Protein AF-A0A2V2UW83-F1 (afdb_monomer_lite)

Foldseek 3Di:
DDDDDDDDDDDDDPPPDDDDPDDPDDPPPVVVVVVVVVVPPPLADQQDWLLCLLCPPQDPPQADFPQVCCCVFVVRPLDDPVRRPHGVLNCLVPVCVRGVDPVSVVVQCPGPVSVSSNSVVLSVVVSVVCVVVVRTGLNSVVVDPCLVVGDPSSSVSSVVSVVVNVVVVVVVVVVVVVVVVVVVPPDDDPPDPPPPPDDDDDDDDDDDDDDDDPPDDDDDDDDD

Sequence (224 aa):
MPGNQASAVPQGDVQRRARPESEDVTDQPAATQIRLEEARRTQWTMSSTVEDILLEGSTNRNEMGLNDFLRSNLGGRGVVDTNENVAMEMFVLRPTMFINDSEILGIITASPSYQELEKRKILLEAIYKLQHEGVHFLEQWKEHEGKNTVSPLVSEKLNGVLAQIQREEKREANERAMLRVCVQCEVTSCCGSSWRRGNGNEGEGGKTGTVMDVQRSWQNPRKG

Radius of gyration: 34.73 Å; chains: 1; bounding box: 60×101×87 Å

Secondary structure (DSSP, 8-state):
--------------------------SHHHHHHHHHHHTTS----TTSBHHHHHHTT---GGGSBHHHHHHHHHTTTT--GGGTT-BHHHHHH-GGGT---HHHHHHHHHSHHHHHHHHHHHHHHHHHHHHHTT--BHHHHHH-SGGGGS-HHHHHHHHHHHHHHHHHHHHHHHHHHHHHHHHT--SS------------------------------------

pLDDT: mean 72.24, std 23.41, range [30.7, 97.5]

Structure (mmCIF, N/CA/C/O backbone):
data_AF-A0A2V2UW83-F1
#
_entry.id   AF-A0A2V2UW83-F1
#
loop_
_atom_site.group_PDB
_atom_site.id
_atom_site.type_symbol
_atom_site.label_atom_id
_atom_site.label_alt_id
_atom_site.label_comp_id
_atom_site.label_asym_id
_atom_site.label_entity_id
_atom_site.label_seq_id
_atom_site.pdbx_PDB_ins_code
_atom_site.Cartn_x
_atom_site.Cartn_y
_atom_site.Cartn_z
_atom_site.occupancy
_atom_site.B_iso_or_equiv
_atom_site.auth_seq_id
_atom_site.auth_comp_id
_atom_site.auth_asym_id
_atom_site.auth_atom_id
_atom_site.pdbx_PDB_model_num
ATOM 1 N N . MET A 1 1 ? 34.699 82.628 -26.596 1.00 49.38 1 MET A N 1
ATOM 2 C CA . MET A 1 1 ? 35.312 82.177 -25.324 1.00 49.38 1 MET A CA 1
ATOM 3 C C . MET A 1 1 ? 35.539 83.439 -24.511 1.00 49.38 1 MET A C 1
ATOM 5 O O . MET A 1 1 ? 36.204 84.300 -25.076 1.00 49.38 1 MET A O 1
ATOM 9 N N . PRO A 1 2 ? 34.910 83.665 -23.341 1.00 42.94 2 PRO A N 1
ATOM 10 C CA . PRO A 1 2 ? 34.729 82.787 -22.162 1.00 42.94 2 PRO A CA 1
ATOM 11 C C . PRO A 1 2 ? 33.225 82.680 -21.776 1.00 42.94 2 PRO A C 1
ATOM 13 O O . PRO A 1 2 ? 32.401 83.213 -22.504 1.00 42.94 2 PRO A O 1
ATOM 16 N N . GLY A 1 3 ? 32.707 82.021 -20.738 1.00 30.70 3 GLY A N 1
ATOM 17 C CA . GLY A 1 3 ? 33.221 81.314 -19.568 1.00 30.70 3 GLY A CA 1
ATOM 18 C C . GLY A 1 3 ? 32.202 81.477 -18.421 1.00 30.70 3 GLY A C 1
ATOM 19 O O . GLY A 1 3 ? 31.709 82.577 -18.213 1.00 30.70 3 GLY A O 1
ATOM 20 N N . ASN A 1 4 ? 31.962 80.395 -17.672 1.00 37.56 4 ASN A N 1
ATOM 21 C CA . ASN A 1 4 ? 31.722 80.380 -16.220 1.00 37.56 4 ASN A CA 1
ATOM 22 C C . ASN A 1 4 ? 30.444 81.003 -15.594 1.00 37.56 4 ASN A C 1
ATOM 24 O O . ASN A 1 4 ? 30.305 82.214 -15.516 1.00 37.56 4 ASN A O 1
ATOM 28 N N . GLN A 1 5 ? 29.625 80.142 -14.962 1.00 40.84 5 GLN A N 1
ATOM 29 C CA . GLN A 1 5 ? 29.381 80.035 -13.497 1.00 40.84 5 GLN A CA 1
ATOM 30 C C . GLN A 1 5 ? 27.932 79.677 -13.122 1.00 40.84 5 GLN A C 1
ATOM 32 O O . GLN A 1 5 ? 26.965 80.133 -13.721 1.00 40.84 5 GLN A O 1
ATOM 37 N N . ALA A 1 6 ? 27.829 78.827 -12.098 1.00 36.72 6 ALA A N 1
ATOM 38 C CA . ALA A 1 6 ? 26.612 78.394 -11.427 1.00 36.72 6 ALA A CA 1
ATOM 39 C C . ALA A 1 6 ? 26.082 79.454 -10.444 1.00 36.72 6 ALA A C 1
ATOM 41 O O . ALA A 1 6 ? 26.876 80.228 -9.916 1.00 36.72 6 ALA A O 1
ATOM 42 N N . SER A 1 7 ? 24.776 79.404 -10.139 1.00 38.50 7 SER A N 1
ATOM 43 C CA . SER A 1 7 ? 24.171 79.508 -8.789 1.00 38.50 7 SER A CA 1
ATOM 44 C C . SER A 1 7 ? 22.735 80.054 -8.857 1.00 38.50 7 SER A C 1
ATOM 46 O O . SER A 1 7 ? 22.535 81.144 -9.382 1.00 38.50 7 SER A O 1
ATOM 48 N N . ALA A 1 8 ? 21.758 79.311 -8.314 1.00 37.16 8 ALA A N 1
ATOM 49 C CA . ALA A 1 8 ? 20.710 79.802 -7.396 1.00 37.16 8 ALA A CA 1
ATOM 50 C C . ALA A 1 8 ? 19.621 78.726 -7.148 1.00 37.16 8 ALA A C 1
ATOM 52 O O . ALA A 1 8 ? 19.028 78.182 -8.073 1.00 37.16 8 ALA A O 1
ATOM 53 N N . VAL A 1 9 ? 19.392 78.448 -5.863 1.00 41.88 9 VAL A N 1
ATOM 54 C CA . VAL A 1 9 ? 18.433 77.539 -5.181 1.00 41.88 9 VAL A CA 1
ATOM 55 C C . VAL A 1 9 ? 17.186 78.389 -4.801 1.00 41.88 9 VAL A C 1
ATOM 57 O O . VAL A 1 9 ? 17.397 79.595 -4.642 1.00 41.88 9 VAL A O 1
ATOM 60 N N . PRO A 1 10 ? 15.921 77.889 -4.652 1.00 45.53 10 PRO A N 1
ATOM 61 C CA . PRO A 1 10 ? 15.481 77.322 -3.359 1.00 45.53 10 PRO A CA 1
ATOM 62 C C . PRO A 1 10 ? 14.286 76.334 -3.295 1.00 45.53 10 PRO A C 1
ATOM 64 O O . PRO A 1 10 ? 13.380 76.334 -4.115 1.00 45.53 10 PRO A O 1
ATOM 67 N N . GLN A 1 11 ? 14.328 75.541 -2.211 1.00 43.72 11 GLN A N 1
ATOM 68 C CA . GLN A 1 11 ? 13.242 75.064 -1.330 1.00 43.72 11 GLN A CA 1
ATOM 69 C C . GLN A 1 11 ? 11.935 74.516 -1.930 1.00 43.72 11 GLN A C 1
ATOM 71 O O . GLN A 1 11 ? 11.107 75.251 -2.451 1.00 43.72 11 GLN A O 1
ATOM 76 N N . GLY A 1 12 ? 11.685 73.232 -1.650 1.00 34.62 12 GLY A N 1
ATOM 77 C CA . GLY A 1 12 ? 10.367 72.600 -1.723 1.00 34.62 12 GLY A CA 1
ATOM 78 C C . GLY A 1 12 ? 10.237 71.486 -0.681 1.00 34.62 12 GLY A C 1
ATOM 79 O O . GLY A 1 12 ? 10.661 70.361 -0.912 1.00 34.62 12 GLY A O 1
ATOM 80 N N . ASP A 1 13 ? 9.735 71.871 0.489 1.00 39.25 13 ASP A N 1
ATOM 81 C CA . ASP A 1 13 ? 8.925 71.120 1.457 1.00 39.25 13 ASP A CA 1
ATOM 82 C C . ASP A 1 13 ? 9.229 69.642 1.772 1.00 39.25 13 ASP A C 1
ATOM 84 O O . ASP A 1 13 ? 8.774 68.695 1.131 1.00 39.25 13 ASP A O 1
ATOM 88 N N . VAL A 1 14 ? 9.869 69.454 2.933 1.00 42.62 14 VAL A N 1
ATOM 89 C CA . VAL A 1 14 ? 9.832 68.214 3.720 1.00 42.62 14 VAL A CA 1
ATOM 90 C C . VAL A 1 14 ? 8.423 68.049 4.290 1.00 42.62 14 VAL A C 1
ATOM 92 O O . VAL A 1 14 ? 8.122 68.444 5.419 1.00 42.62 14 VAL A O 1
ATOM 95 N N . GLN A 1 15 ? 7.535 67.458 3.497 1.00 43.88 15 GLN A N 1
ATOM 96 C CA . GLN A 1 15 ? 6.199 67.111 3.953 1.00 43.88 15 GLN A CA 1
ATOM 97 C C . GLN A 1 15 ? 6.271 65.817 4.766 1.00 43.88 15 GLN A C 1
ATOM 99 O O . GLN A 1 15 ? 6.293 64.703 4.241 1.00 43.88 15 GLN A O 1
ATOM 104 N N . ARG A 1 16 ? 6.339 66.004 6.087 1.00 43.56 16 ARG A N 1
ATOM 105 C CA . ARG A 1 16 ? 6.130 64.995 7.129 1.00 43.56 16 ARG A CA 1
ATOM 106 C C . ARG A 1 16 ? 4.820 64.250 6.825 1.00 43.56 16 ARG A C 1
ATOM 108 O O . ARG A 1 16 ? 3.735 64.732 7.140 1.00 43.56 16 ARG A O 1
ATOM 115 N N . ARG A 1 17 ? 4.904 63.087 6.174 1.00 42.19 17 ARG A N 1
ATOM 116 C CA . ARG A 1 17 ? 3.746 62.217 5.961 1.00 42.19 17 ARG A CA 1
ATOM 117 C C . ARG A 1 17 ? 3.521 61.448 7.263 1.00 42.19 17 ARG A C 1
ATOM 119 O O . ARG A 1 17 ? 4.271 60.533 7.589 1.00 42.19 17 ARG A O 1
ATOM 126 N N . ALA A 1 18 ? 2.533 61.897 8.034 1.00 38.41 18 ALA A N 1
ATOM 127 C CA . ALA A 1 18 ? 2.005 61.167 9.176 1.00 38.41 18 ALA A CA 1
ATOM 128 C C . ALA A 1 18 ? 1.603 59.757 8.716 1.00 38.41 18 ALA A C 1
ATOM 130 O O . ALA A 1 18 ? 0.846 59.601 7.758 1.00 38.41 18 ALA A O 1
ATOM 131 N N . ARG A 1 19 ? 2.180 58.749 9.368 1.00 39.28 19 ARG A N 1
ATOM 132 C CA . ARG A 1 19 ? 1.863 57.331 9.201 1.00 39.28 19 ARG A CA 1
ATOM 133 C C . ARG A 1 19 ? 0.463 57.092 9.778 1.00 39.28 19 ARG A C 1
ATOM 135 O O . ARG A 1 19 ? 0.292 57.349 10.968 1.00 39.28 19 ARG A O 1
ATOM 142 N N . PRO A 1 20 ? -0.522 56.622 8.998 1.00 40.22 20 PRO A N 1
ATOM 143 C CA . PRO A 1 20 ? -1.754 56.108 9.572 1.00 40.22 20 PRO A CA 1
ATOM 144 C C . PRO A 1 20 ? -1.429 54.776 10.254 1.00 40.22 20 PRO A C 1
ATOM 146 O O . PRO A 1 20 ? -1.011 53.819 9.603 1.00 40.22 20 PRO A O 1
ATOM 149 N N . GLU A 1 21 ? -1.548 54.746 11.577 1.00 45.28 21 GLU A N 1
ATOM 150 C CA . GLU A 1 21 ? -1.771 53.517 12.331 1.00 45.28 21 GLU A CA 1
ATOM 151 C C . GLU A 1 21 ? -3.228 53.117 12.103 1.00 45.28 21 GLU A C 1
ATOM 153 O O . GLU A 1 21 ? -4.144 53.729 12.650 1.00 45.28 21 GLU A O 1
ATOM 158 N N . SER A 1 22 ? -3.453 52.123 11.253 1.00 41.25 22 SER A N 1
ATOM 159 C CA . SER A 1 22 ? -4.740 51.447 11.166 1.00 41.25 22 SER A CA 1
ATOM 160 C C . SER A 1 22 ? -4.545 50.025 10.662 1.00 41.25 22 SER A C 1
ATOM 162 O O . SER A 1 22 ? -3.746 49.795 9.758 1.00 41.25 22 SER A O 1
ATOM 164 N N . GLU A 1 23 ? -5.345 49.131 11.244 1.00 41.47 23 GLU A N 1
ATOM 165 C CA . GLU A 1 23 ? -5.633 47.762 10.800 1.00 41.47 23 GLU A CA 1
ATOM 166 C C . GLU A 1 23 ? -4.710 46.666 11.356 1.00 41.47 23 GLU A C 1
ATOM 168 O O . GLU A 1 23 ? -3.975 45.978 10.655 1.00 41.47 23 GLU A O 1
ATOM 173 N N . ASP A 1 24 ? -4.858 46.457 12.669 1.00 45.62 24 ASP A N 1
ATOM 174 C CA . ASP A 1 24 ? -4.950 45.117 13.260 1.00 45.62 24 ASP A CA 1
ATOM 175 C C . ASP A 1 24 ? -6.094 44.349 12.566 1.00 45.62 24 ASP A C 1
ATOM 177 O O . ASP A 1 24 ? -7.265 44.479 12.920 1.00 45.62 24 ASP A O 1
ATOM 181 N N . VAL A 1 25 ? -5.764 43.625 11.495 1.00 41.44 25 VAL A N 1
ATOM 182 C CA . VAL A 1 25 ? -6.675 42.720 10.784 1.00 41.44 25 VAL A CA 1
ATOM 183 C C . VAL A 1 25 ? -6.069 41.324 10.836 1.00 41.44 25 VAL A C 1
ATOM 185 O O . VAL A 1 25 ? -5.354 40.880 9.949 1.00 41.44 25 VAL A O 1
ATOM 188 N N . THR A 1 26 ? -6.361 40.651 11.945 1.00 50.50 26 THR A N 1
ATOM 189 C CA . THR A 1 26 ? -6.795 39.249 11.984 1.00 50.50 26 THR A CA 1
ATOM 190 C C . THR A 1 26 ? -6.058 38.287 11.033 1.00 50.50 26 THR A C 1
ATOM 192 O O . THR A 1 26 ? -6.636 37.783 10.074 1.00 50.50 26 THR A O 1
ATOM 195 N N . ASP A 1 27 ? -4.846 37.864 11.403 1.00 47.12 27 ASP A N 1
ATOM 196 C CA . ASP A 1 27 ? -4.184 36.665 10.841 1.00 47.12 27 ASP A CA 1
ATOM 197 C C . ASP A 1 27 ? -4.820 35.332 11.323 1.00 47.12 27 ASP A C 1
ATOM 199 O O . ASP A 1 27 ? -4.274 34.235 11.171 1.00 47.12 27 ASP A O 1
ATOM 203 N N . GLN A 1 28 ? -6.022 35.385 11.902 1.00 51.00 28 GLN A N 1
ATOM 204 C CA . GLN A 1 28 ? -6.729 34.229 12.454 1.00 51.00 28 GLN A CA 1
ATOM 205 C C . GLN A 1 28 ? -7.502 33.318 11.473 1.00 51.00 28 GLN A C 1
ATOM 207 O O . GLN A 1 28 ? -7.855 32.217 11.914 1.00 51.00 28 GLN A O 1
ATOM 212 N N . PRO A 1 29 ? -7.771 33.628 10.182 1.00 53.25 29 PRO A N 1
ATOM 213 C CA . PRO A 1 29 ? -8.527 32.696 9.348 1.00 53.25 29 PRO A CA 1
ATOM 214 C C . PRO A 1 29 ? -7.662 31.542 8.824 1.00 53.25 29 PRO A C 1
ATOM 216 O O . PRO A 1 29 ? -8.178 30.438 8.676 1.00 53.25 29 PRO A O 1
ATOM 219 N N . ALA A 1 30 ? -6.354 31.738 8.612 1.00 49.25 30 ALA A N 1
ATOM 220 C CA . ALA A 1 30 ? -5.473 30.686 8.093 1.00 49.25 30 ALA A CA 1
ATOM 221 C C . ALA A 1 30 ? -5.190 29.602 9.145 1.00 49.25 30 ALA A C 1
ATOM 223 O O . ALA A 1 30 ? -5.333 28.414 8.869 1.00 49.25 30 ALA A O 1
ATOM 224 N N . ALA A 1 31 ? -4.875 29.997 10.383 1.00 46.41 31 ALA A N 1
ATOM 225 C CA . ALA A 1 31 ? -4.645 29.052 11.478 1.00 46.41 31 ALA A CA 1
ATOM 226 C C . ALA A 1 31 ? -5.924 28.295 11.877 1.00 46.41 31 ALA A C 1
ATOM 228 O O . ALA A 1 31 ? -5.853 27.132 12.268 1.00 46.41 31 ALA A O 1
ATOM 229 N N . THR A 1 32 ? -7.091 28.935 11.765 1.00 49.84 32 THR A N 1
ATOM 230 C CA . THR A 1 32 ? -8.388 28.294 12.029 1.00 49.84 32 THR A CA 1
ATOM 231 C C . THR A 1 32 ? -8.771 27.330 10.911 1.00 49.84 32 THR A C 1
ATOM 233 O O . THR A 1 32 ? -9.245 26.243 11.210 1.00 49.84 32 THR A O 1
ATOM 236 N N . GLN A 1 33 ? -8.508 27.666 9.645 1.00 50.06 33 GLN A N 1
ATOM 237 C CA . GLN A 1 33 ? -8.720 26.746 8.524 1.00 50.06 33 GLN A CA 1
ATOM 238 C C . GLN A 1 33 ? -7.763 25.559 8.563 1.00 50.06 33 GLN A C 1
ATOM 240 O O . GLN A 1 33 ? -8.217 24.448 8.350 1.00 50.06 33 GLN A O 1
ATOM 245 N N . ILE A 1 34 ? -6.490 25.754 8.921 1.00 53.50 34 ILE A N 1
ATOM 246 C CA . ILE A 1 34 ? -5.540 24.649 9.121 1.00 53.50 34 ILE A CA 1
ATOM 247 C C . ILE A 1 34 ? -6.008 23.741 10.261 1.00 53.50 34 ILE A C 1
ATOM 249 O O . ILE A 1 34 ? -5.984 22.532 10.100 1.00 53.50 34 ILE A O 1
ATOM 253 N N . ARG A 1 35 ? -6.513 24.289 11.375 1.00 50.03 35 ARG A N 1
ATOM 254 C CA . ARG A 1 35 ? -7.081 23.484 12.476 1.00 50.03 35 ARG A CA 1
ATOM 255 C C . ARG A 1 35 ? -8.417 22.825 12.123 1.00 50.03 35 ARG A C 1
ATOM 257 O O . ARG A 1 35 ? -8.711 21.759 12.649 1.00 50.03 35 ARG A O 1
ATOM 264 N N . LEU A 1 36 ? -9.227 23.442 11.264 1.00 39.94 36 LEU A N 1
ATOM 265 C CA . LEU A 1 36 ? -10.509 22.906 10.798 1.00 39.94 36 LEU A CA 1
ATOM 266 C C . LEU A 1 36 ? -10.313 21.828 9.717 1.00 39.94 36 LEU A C 1
ATOM 268 O O . LEU A 1 36 ? -11.043 20.844 9.707 1.00 39.94 36 LEU A O 1
ATOM 272 N N . GLU A 1 37 ? -9.306 21.976 8.857 1.00 42.44 37 GLU A N 1
ATOM 273 C CA . GLU A 1 37 ? -8.831 20.952 7.915 1.00 42.44 37 GLU A CA 1
ATOM 274 C C . GLU A 1 37 ? -8.098 19.818 8.644 1.00 42.44 37 GLU A C 1
ATOM 276 O O . GLU A 1 37 ? -8.298 18.647 8.344 1.00 42.44 37 GLU A O 1
ATOM 281 N N . GLU A 1 38 ? -7.327 20.122 9.689 1.00 45.34 38 GLU A N 1
ATOM 282 C CA . GLU A 1 38 ? -6.710 19.107 10.548 1.00 45.34 38 GLU A CA 1
ATOM 283 C C . GLU A 1 38 ? -7.761 18.353 11.386 1.00 45.34 38 GLU A C 1
ATOM 285 O O . GLU A 1 38 ? -7.601 17.159 11.635 1.00 45.34 38 GLU A O 1
ATOM 290 N N . ALA A 1 39 ? -8.883 19.002 11.728 1.00 43.91 39 ALA A N 1
ATOM 291 C CA . ALA A 1 39 ? -10.076 18.370 12.301 1.00 43.91 39 ALA A CA 1
ATOM 292 C C . ALA A 1 39 ? -10.934 17.613 11.265 1.00 43.91 39 ALA A C 1
ATOM 294 O O . ALA A 1 39 ? -11.795 16.825 11.651 1.00 43.91 39 ALA A O 1
ATOM 295 N N . ARG A 1 40 ? -10.690 17.819 9.963 1.00 43.91 40 ARG A N 1
ATOM 296 C CA . ARG A 1 40 ? -11.251 17.032 8.854 1.00 43.91 40 ARG A CA 1
ATOM 297 C C . ARG A 1 40 ? -10.386 15.838 8.458 1.00 43.91 40 ARG A C 1
ATOM 299 O O . ARG A 1 40 ? -10.766 15.132 7.526 1.00 43.91 40 ARG A O 1
ATOM 306 N N . ARG A 1 41 ? -9.278 15.557 9.165 1.00 55.19 41 ARG A N 1
ATOM 307 C CA . ARG A 1 41 ? -8.672 14.216 9.137 1.00 55.19 41 ARG A CA 1
ATOM 308 C C . ARG A 1 41 ? -9.795 13.226 9.413 1.00 55.19 41 ARG A C 1
ATOM 310 O O . ARG A 1 41 ? -10.381 13.276 10.491 1.00 55.19 41 ARG A O 1
ATOM 317 N N . THR A 1 42 ? -10.122 12.419 8.411 1.00 62.19 42 THR A N 1
ATOM 318 C CA . THR A 1 42 ? -11.241 11.480 8.371 1.00 62.19 42 THR A CA 1
ATOM 319 C C . THR A 1 42 ? -11.463 10.884 9.757 1.00 62.19 42 THR A C 1
ATOM 321 O O . THR A 1 42 ? -10.577 10.222 10.298 1.00 62.19 42 THR A O 1
ATOM 324 N N . GLN A 1 43 ? -12.591 11.209 10.395 1.00 79.88 43 GLN A N 1
ATOM 325 C CA . GLN A 1 43 ? -12.880 10.748 11.749 1.00 79.88 43 GLN A CA 1
ATOM 326 C C . GLN A 1 43 ? -13.232 9.262 11.655 1.00 79.88 43 GLN A C 1
ATOM 328 O O . GLN A 1 43 ? -14.393 8.884 11.518 1.00 79.88 43 GLN A O 1
ATOM 333 N N . TRP A 1 44 ? -12.200 8.422 11.608 1.00 92.06 44 TRP A N 1
ATOM 334 C CA . TRP A 1 44 ? -12.351 6.984 11.488 1.00 92.06 44 TRP A CA 1
ATOM 335 C C . TRP A 1 44 ? -13.127 6.441 12.685 1.00 92.06 44 TRP A C 1
ATOM 337 O O . TRP A 1 44 ? -12.946 6.877 13.822 1.00 92.06 44 TRP A O 1
ATOM 347 N N . THR A 1 45 ? -13.995 5.476 12.420 1.00 93.56 45 THR A N 1
ATOM 348 C CA . THR A 1 45 ? -14.824 4.809 13.425 1.00 93.56 45 THR A CA 1
ATOM 349 C C . THR A 1 45 ? -14.655 3.298 13.300 1.00 93.56 45 THR A C 1
ATOM 351 O O . THR A 1 45 ? -14.041 2.803 12.356 1.00 93.56 45 THR A O 1
ATOM 354 N N . MET A 1 46 ? -15.203 2.535 14.245 1.00 94.62 46 MET A N 1
ATOM 355 C CA . MET A 1 46 ? -15.150 1.067 14.188 1.00 94.62 46 MET A CA 1
ATOM 356 C C . MET A 1 46 ? -15.895 0.490 12.969 1.00 94.62 46 MET A C 1
ATOM 358 O O . MET A 1 46 ? -15.529 -0.579 12.484 1.00 94.62 46 MET A O 1
ATOM 362 N N . SER A 1 47 ? -16.871 1.222 12.419 1.00 94.50 47 SER A N 1
ATOM 363 C CA . SER A 1 47 ? -17.598 0.863 11.195 1.00 94.50 47 SER A CA 1
ATOM 364 C C . SER A 1 47 ? -16.939 1.369 9.909 1.00 94.50 47 SER A C 1
ATOM 366 O O . SER A 1 47 ? -17.494 1.187 8.827 1.00 94.50 47 SER A O 1
ATOM 368 N N . SER A 1 48 ? -15.774 2.013 9.989 1.00 95.81 48 SER A N 1
ATOM 369 C CA . SER A 1 48 ? -15.015 2.393 8.798 1.00 95.81 48 SER A CA 1
ATOM 370 C C . SER A 1 48 ? -14.476 1.154 8.089 1.00 95.81 48 SER A C 1
ATOM 372 O O . SER A 1 48 ? -14.057 0.186 8.736 1.00 95.81 48 SER A O 1
ATOM 374 N N . THR A 1 49 ? -14.506 1.168 6.756 1.00 96.75 49 THR A N 1
ATOM 375 C CA . THR A 1 49 ? -14.050 0.023 5.968 1.00 96.75 49 THR A CA 1
ATOM 376 C C . THR A 1 49 ? -12.526 -0.055 5.971 1.00 96.75 49 THR A C 1
ATOM 378 O O . THR A 1 49 ? -11.818 0.953 6.026 1.00 96.75 49 THR A O 1
ATOM 381 N N . VAL A 1 50 ? -12.007 -1.278 5.909 1.00 96.25 50 VAL A N 1
ATOM 382 C CA . VAL A 1 50 ? -10.569 -1.527 5.763 1.00 96.25 50 VAL A CA 1
ATOM 383 C C . VAL A 1 50 ? -10.050 -0.947 4.448 1.00 96.25 50 VAL A C 1
ATOM 385 O O . VAL A 1 50 ? -8.944 -0.414 4.414 1.00 96.25 50 VAL A O 1
ATOM 388 N N . GLU A 1 51 ? -10.850 -1.015 3.386 1.00 95.44 51 GLU A N 1
ATOM 389 C CA . GLU A 1 51 ? -10.519 -0.458 2.076 1.00 95.44 51 GLU A CA 1
ATOM 390 C C . GLU A 1 51 ? -10.312 1.058 2.139 1.00 95.44 51 GLU A C 1
ATOM 392 O O . GLU A 1 51 ? -9.243 1.531 1.753 1.00 95.44 51 GLU A O 1
ATOM 397 N N . ASP A 1 52 ? -11.260 1.804 2.714 1.00 94.12 52 ASP A N 1
ATOM 398 C CA . ASP A 1 52 ? -11.165 3.265 2.823 1.00 94.12 52 ASP A CA 1
ATOM 399 C C . ASP A 1 52 ? -9.940 3.686 3.642 1.00 94.12 52 ASP A C 1
ATOM 401 O O . ASP A 1 52 ? -9.205 4.596 3.256 1.00 94.12 52 ASP A O 1
ATOM 405 N N . ILE A 1 53 ? -9.674 2.992 4.754 1.00 94.75 53 ILE A N 1
ATOM 406 C CA . ILE A 1 53 ? -8.519 3.281 5.611 1.00 94.75 53 ILE A CA 1
ATOM 407 C C . ILE A 1 53 ? -7.211 2.987 4.871 1.00 94.75 53 ILE A C 1
ATOM 409 O O . ILE A 1 53 ? -6.274 3.790 4.892 1.00 94.75 53 ILE A O 1
ATOM 413 N N . LEU A 1 54 ? -7.103 1.830 4.214 1.00 94.94 54 LEU A N 1
ATOM 414 C CA . LEU A 1 54 ? -5.874 1.441 3.527 1.00 94.94 54 LEU A CA 1
ATOM 415 C C . LEU A 1 54 ? -5.610 2.320 2.306 1.00 94.94 54 LEU A C 1
ATOM 417 O O . LEU A 1 54 ? -4.464 2.734 2.110 1.00 94.94 54 LEU A O 1
ATOM 421 N N . LEU A 1 55 ? -6.646 2.687 1.557 1.00 92.19 55 LEU A N 1
ATOM 422 C CA . LEU A 1 55 ? -6.548 3.556 0.386 1.00 92.19 55 LEU A CA 1
ATOM 423 C C . LEU A 1 55 ? -6.571 5.054 0.727 1.00 92.19 55 LEU A C 1
ATOM 425 O O . LEU A 1 55 ? -6.389 5.873 -0.176 1.00 92.19 55 LEU A O 1
ATOM 429 N N . GLU A 1 56 ? -6.694 5.436 2.002 1.00 90.75 56 GLU A N 1
ATOM 430 C CA . GLU A 1 56 ? -6.615 6.837 2.424 1.00 90.75 56 GLU A CA 1
ATOM 431 C C . GLU A 1 56 ? -5.319 7.490 1.925 1.00 90.75 56 GLU A C 1
ATOM 433 O O . GLU A 1 56 ? -4.214 6.993 2.187 1.00 90.75 56 GLU A O 1
ATOM 438 N N . GLY A 1 57 ? -5.468 8.610 1.209 1.00 83.44 57 GLY A N 1
ATOM 439 C CA . GLY A 1 57 ? -4.363 9.384 0.638 1.00 83.44 57 GLY A CA 1
ATOM 440 C C . GLY A 1 57 ? -3.679 8.733 -0.569 1.00 83.44 57 GLY A C 1
ATOM 441 O O . GLY A 1 57 ? -2.689 9.270 -1.063 1.00 83.44 57 GLY A O 1
ATOM 442 N N . SER A 1 58 ? -4.174 7.590 -1.053 1.00 80.69 58 SER A N 1
ATOM 443 C CA . SER A 1 58 ? -3.652 6.958 -2.263 1.00 80.69 58 SER A CA 1
ATOM 444 C C . SER A 1 58 ? -4.174 7.668 -3.517 1.00 80.69 58 SER A C 1
ATOM 446 O O . SER A 1 58 ? -5.347 8.023 -3.609 1.00 80.69 58 SER A O 1
ATOM 448 N N . THR A 1 59 ? -3.296 7.905 -4.491 1.00 71.62 59 THR A N 1
ATOM 449 C CA . THR A 1 59 ? -3.662 8.531 -5.768 1.00 71.62 59 THR A CA 1
ATOM 450 C C . THR A 1 59 ? -4.064 7.471 -6.797 1.00 71.62 59 THR A C 1
ATOM 452 O O . THR A 1 59 ? -3.474 6.391 -6.849 1.00 71.62 59 THR A O 1
ATOM 455 N N . ASN A 1 60 ? -5.022 7.793 -7.674 1.00 65.94 60 ASN A N 1
ATOM 456 C CA . ASN A 1 60 ? -5.450 6.934 -8.794 1.00 65.94 60 ASN A CA 1
ATOM 457 C C . ASN A 1 60 ? -4.456 6.961 -9.977 1.00 65.94 60 ASN A C 1
ATOM 459 O O . ASN A 1 60 ? -4.840 6.939 -11.142 1.00 65.94 60 ASN A O 1
ATOM 463 N N . ARG A 1 61 ? -3.148 7.059 -9.703 1.00 65.69 61 ARG A N 1
ATOM 464 C CA . ARG A 1 61 ? -2.094 7.100 -10.739 1.00 65.69 61 ARG A CA 1
ATOM 465 C C . ARG A 1 61 ? -1.899 5.766 -11.471 1.00 65.69 61 ARG A C 1
ATOM 467 O O . ARG A 1 61 ? -1.124 5.696 -12.416 1.00 65.69 61 ARG A O 1
ATOM 474 N N . ASN A 1 62 ? -2.570 4.714 -11.024 1.00 67.31 62 ASN A N 1
ATOM 475 C CA . ASN A 1 62 ? -2.488 3.354 -11.545 1.00 67.31 62 ASN A CA 1
ATOM 476 C C . ASN A 1 62 ? -3.177 3.165 -12.907 1.00 67.31 62 ASN A C 1
ATOM 478 O O . ASN A 1 62 ? -2.777 2.278 -13.653 1.00 67.31 62 ASN A O 1
ATOM 482 N N . GLU A 1 63 ? -4.138 4.018 -13.270 1.00 74.81 63 GLU A N 1
ATOM 483 C CA . GLU A 1 63 ? -4.874 3.905 -14.542 1.00 74.81 63 GLU A CA 1
ATOM 484 C C . GLU A 1 63 ? -4.061 4.339 -15.777 1.00 74.81 63 GLU A C 1
ATOM 486 O O . GLU A 1 63 ? -4.528 4.215 -16.908 1.00 74.81 63 GLU A O 1
ATOM 491 N N . MET A 1 64 ? -2.838 4.849 -15.594 1.00 87.75 64 MET A N 1
ATOM 492 C CA . MET A 1 64 ? -2.009 5.307 -16.709 1.00 87.75 64 MET A CA 1
ATOM 493 C C . MET A 1 64 ? -1.248 4.166 -17.403 1.00 87.75 64 MET A C 1
ATOM 495 O O . MET A 1 64 ? -0.924 3.140 -16.800 1.00 87.75 64 MET A O 1
ATOM 499 N N . GLY A 1 65 ? -0.908 4.362 -18.678 1.00 91.25 65 GLY A N 1
ATOM 500 C CA . GLY A 1 65 ? -0.030 3.454 -19.416 1.00 91.25 65 GLY A CA 1
ATOM 501 C C . GLY A 1 65 ? 1.434 3.562 -18.974 1.00 91.25 65 GLY A C 1
ATOM 502 O O . GLY A 1 65 ? 1.888 4.617 -18.526 1.00 91.25 65 GLY A O 1
ATOM 503 N N . LEU A 1 66 ? 2.202 2.483 -19.149 1.00 92.69 66 LEU A N 1
ATOM 504 C CA . LEU A 1 66 ? 3.635 2.429 -18.851 1.00 92.69 66 LEU A CA 1
ATOM 505 C C . LEU A 1 66 ? 4.403 3.510 -19.619 1.00 92.69 66 LEU A C 1
ATOM 507 O O . LEU A 1 66 ? 5.151 4.276 -19.020 1.00 92.69 66 LEU A O 1
ATOM 511 N N . ASN A 1 67 ? 4.202 3.622 -20.934 1.00 92.69 67 ASN A N 1
ATOM 512 C CA . ASN A 1 67 ? 4.910 4.626 -21.733 1.00 92.69 67 ASN A CA 1
ATOM 513 C C . ASN A 1 67 ? 4.574 6.059 -21.297 1.00 92.69 67 ASN A C 1
ATOM 515 O O . ASN A 1 67 ? 5.461 6.914 -21.267 1.00 92.69 67 ASN A O 1
ATOM 519 N N . ASP A 1 68 ? 3.331 6.318 -20.896 1.00 92.25 68 ASP A N 1
ATOM 520 C CA . ASP A 1 68 ? 2.935 7.625 -20.373 1.00 92.25 68 ASP A CA 1
ATOM 521 C C . ASP A 1 68 ? 3.583 7.894 -19.015 1.00 92.25 68 ASP A C 1
ATOM 523 O O . ASP A 1 68 ? 4.116 8.981 -18.790 1.00 92.25 68 ASP A O 1
ATOM 527 N N . PHE A 1 69 ? 3.656 6.883 -18.145 1.00 91.25 69 PHE A N 1
ATOM 528 C CA . PHE A 1 69 ? 4.366 6.977 -16.872 1.00 91.25 69 PHE A CA 1
ATOM 529 C C . PHE A 1 69 ? 5.841 7.339 -17.080 1.00 91.25 69 PHE A C 1
ATOM 531 O O . PHE A 1 69 ? 6.354 8.247 -16.417 1.00 91.25 69 PHE A O 1
ATOM 538 N N . LEU A 1 70 ? 6.515 6.668 -18.019 1.00 91.69 70 LEU A N 1
ATOM 539 C CA . LEU A 1 70 ? 7.927 6.897 -18.334 1.00 91.69 70 LEU A CA 1
ATOM 540 C C . LEU A 1 70 ? 8.162 8.294 -18.923 1.00 91.69 70 LEU A C 1
ATOM 542 O O . LEU A 1 70 ? 9.137 8.959 -18.567 1.00 91.69 70 LEU A O 1
ATOM 546 N N . ARG A 1 71 ? 7.261 8.783 -19.783 1.00 92.25 71 ARG A N 1
ATOM 547 C CA . ARG A 1 71 ? 7.315 10.157 -20.311 1.00 92.25 71 ARG A CA 1
ATOM 548 C C . ARG A 1 71 ? 7.151 11.189 -19.199 1.00 92.25 71 ARG A C 1
ATOM 550 O O . ARG A 1 71 ? 7.960 12.110 -19.116 1.00 92.25 71 ARG A O 1
ATOM 557 N N . SER A 1 72 ? 6.161 11.011 -18.326 1.00 90.00 72 SER A N 1
ATOM 558 C CA . SER A 1 72 ? 5.845 11.971 -17.265 1.00 90.00 72 SER A CA 1
ATOM 559 C C . SER A 1 72 ? 6.859 11.993 -16.119 1.00 90.00 72 SER A C 1
ATOM 561 O O . SER A 1 72 ? 7.088 13.057 -15.553 1.00 90.00 72 SER A O 1
ATOM 563 N N . ASN A 1 73 ? 7.466 10.854 -15.763 1.00 88.25 73 ASN A N 1
ATOM 564 C CA . ASN A 1 73 ? 8.328 10.752 -14.576 1.00 88.25 73 ASN A CA 1
ATOM 565 C C . ASN A 1 73 ? 9.823 10.624 -14.898 1.00 88.25 73 ASN A C 1
ATOM 567 O O . ASN A 1 73 ? 10.648 10.985 -14.063 1.00 88.25 73 ASN A O 1
ATOM 571 N N . LEU A 1 74 ? 10.185 10.111 -16.079 1.00 87.25 74 LEU A N 1
ATOM 572 C CA . LEU A 1 74 ? 11.571 9.771 -16.440 1.00 87.25 74 LEU A CA 1
ATOM 573 C C . LEU A 1 74 ? 12.024 10.393 -17.770 1.00 87.25 74 LEU A C 1
ATOM 575 O O . LEU A 1 74 ? 13.026 9.965 -18.348 1.00 87.25 74 LEU A O 1
ATOM 579 N N . GLY A 1 75 ? 11.290 11.385 -18.284 1.00 87.06 75 GLY A N 1
ATOM 580 C CA . GLY A 1 75 ? 11.634 12.083 -19.527 1.00 87.06 75 GLY A CA 1
ATOM 581 C C . GLY A 1 75 ? 11.620 11.180 -20.763 1.00 87.06 75 GLY A C 1
ATOM 582 O O . GLY A 1 75 ? 12.341 11.437 -21.722 1.00 87.06 75 GLY A O 1
ATOM 583 N N . GLY A 1 76 ? 10.844 10.094 -20.730 1.00 85.31 76 GLY A N 1
ATOM 584 C CA . GLY A 1 76 ? 10.724 9.138 -21.831 1.00 85.31 76 GLY A CA 1
ATOM 585 C C . GLY A 1 76 ? 11.827 8.078 -21.879 1.00 85.31 76 GLY A C 1
ATOM 586 O O . GLY A 1 76 ? 11.864 7.277 -22.813 1.00 85.31 76 GLY A O 1
ATOM 587 N N . ARG A 1 77 ? 12.718 8.021 -20.883 1.00 85.38 77 ARG A N 1
ATOM 588 C CA . ARG A 1 77 ? 13.712 6.944 -20.785 1.00 85.38 77 ARG A CA 1
ATOM 589 C C . ARG A 1 77 ? 13.013 5.590 -20.621 1.00 85.38 77 ARG A C 1
ATOM 591 O O . ARG A 1 77 ? 12.182 5.431 -19.734 1.00 85.38 77 ARG A O 1
ATOM 598 N N . GLY A 1 78 ? 13.380 4.619 -21.458 1.00 83.56 78 GLY A N 1
ATOM 599 C CA . GLY A 1 78 ? 12.799 3.271 -21.444 1.00 83.56 78 GLY A CA 1
ATOM 600 C C . GLY A 1 78 ? 11.481 3.125 -22.212 1.00 83.56 78 GLY A C 1
ATOM 601 O O . GLY A 1 78 ? 10.899 2.045 -22.186 1.00 83.56 78 GLY A O 1
ATOM 602 N N . VAL A 1 79 ? 11.008 4.180 -22.887 1.00 89.31 79 VAL A N 1
ATOM 603 C CA . VAL A 1 79 ? 9.836 4.106 -23.771 1.00 89.31 79 VAL A CA 1
ATOM 604 C C . VAL A 1 79 ? 10.165 3.242 -24.984 1.00 89.31 79 VAL A C 1
ATOM 606 O O . VAL A 1 79 ? 11.186 3.445 -25.641 1.00 89.31 79 VAL A O 1
ATOM 609 N N . VAL A 1 80 ? 9.277 2.298 -25.287 1.00 87.00 80 VAL A N 1
ATOM 610 C CA . VAL A 1 80 ? 9.367 1.419 -26.459 1.00 87.00 80 VAL A CA 1
ATOM 611 C C . VAL A 1 80 ? 7.980 1.297 -27.081 1.00 87.00 80 VAL A C 1
ATOM 613 O O . VAL A 1 80 ? 6.997 1.142 -26.354 1.00 87.00 80 VAL A O 1
ATOM 616 N N . ASP A 1 81 ? 7.891 1.327 -28.410 1.00 87.81 81 ASP A N 1
ATOM 617 C CA . ASP A 1 81 ? 6.615 1.286 -29.144 1.00 87.81 81 ASP A CA 1
ATOM 618 C C . ASP A 1 81 ? 5.790 0.026 -28.826 1.00 87.81 81 ASP A C 1
ATOM 620 O O . ASP A 1 81 ? 4.568 0.072 -28.736 1.00 87.81 81 ASP A O 1
ATOM 624 N N . THR A 1 82 ? 6.446 -1.103 -28.537 1.00 87.50 82 THR A N 1
ATOM 625 C CA . THR A 1 82 ? 5.771 -2.358 -28.162 1.00 87.50 82 THR A CA 1
ATOM 626 C C . THR A 1 82 ? 5.016 -2.285 -26.832 1.00 87.50 82 THR A C 1
ATOM 628 O O . THR A 1 82 ? 4.150 -3.119 -26.584 1.00 87.50 82 THR A O 1
ATOM 631 N N . ASN A 1 83 ? 5.330 -1.306 -25.977 1.00 87.56 83 ASN A N 1
ATOM 632 C CA . ASN A 1 83 ? 4.734 -1.137 -24.650 1.00 87.56 83 ASN A CA 1
ATOM 633 C C . ASN A 1 83 ? 3.633 -0.060 -24.614 1.00 87.56 83 ASN A C 1
ATOM 635 O O . ASN A 1 83 ? 3.195 0.332 -23.533 1.00 87.56 83 ASN A O 1
ATOM 639 N N . GLU A 1 84 ? 3.175 0.426 -25.772 1.00 85.31 84 GLU A N 1
ATOM 640 C CA . GLU A 1 84 ? 2.212 1.533 -25.864 1.00 85.31 84 GLU A CA 1
ATOM 641 C C . GLU A 1 84 ? 0.893 1.261 -25.126 1.00 85.31 84 GLU A C 1
ATOM 643 O O . GLU A 1 84 ? 0.376 2.148 -24.456 1.00 85.31 84 GLU A O 1
ATOM 648 N N . ASN A 1 85 ? 0.407 0.016 -25.153 1.00 87.00 85 ASN A N 1
ATOM 649 C CA . ASN A 1 85 ? -0.847 -0.392 -24.504 1.00 87.00 85 ASN A CA 1
ATOM 650 C C . ASN A 1 85 ? -0.646 -1.103 -23.155 1.00 87.00 85 ASN A C 1
ATOM 652 O O . ASN A 1 85 ? -1.574 -1.717 -22.628 1.00 87.00 85 ASN A O 1
ATOM 656 N N . VAL A 1 86 ? 0.570 -1.094 -22.604 1.00 90.75 86 VAL A N 1
ATOM 657 C CA . VAL A 1 86 ? 0.848 -1.763 -21.329 1.00 90.75 86 VAL A CA 1
ATOM 658 C C . VAL A 1 86 ? 0.334 -0.888 -20.195 1.00 9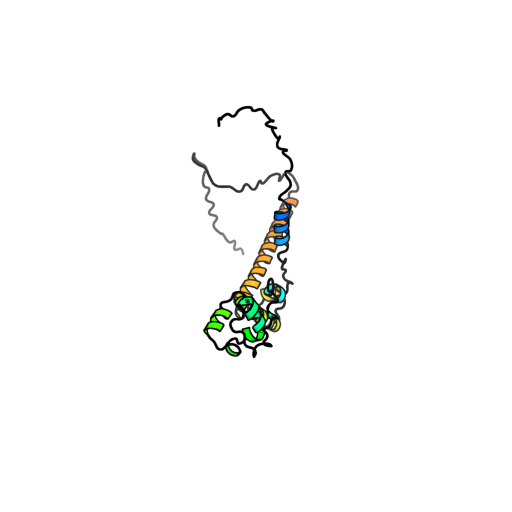0.75 86 VAL A C 1
ATOM 660 O O . VAL A 1 86 ? 0.827 0.219 -19.994 1.00 90.75 86 VAL A O 1
ATOM 663 N N . ALA A 1 87 ? -0.635 -1.388 -19.430 1.00 91.38 87 ALA A N 1
ATOM 664 C CA . ALA A 1 87 ? -1.088 -0.730 -18.209 1.00 91.38 87 ALA A CA 1
ATOM 665 C C . ALA A 1 87 ? 0.033 -0.707 -17.160 1.00 91.38 87 ALA A C 1
ATOM 667 O O . ALA A 1 87 ? 0.755 -1.696 -16.990 1.00 91.38 87 ALA A O 1
ATOM 668 N N . MET A 1 88 ? 0.157 0.392 -16.413 1.00 91.19 88 MET A N 1
ATOM 669 C CA . MET A 1 88 ? 1.189 0.505 -15.382 1.00 91.19 88 MET A CA 1
ATOM 670 C C . MET A 1 88 ? 1.031 -0.563 -14.287 1.00 91.19 88 MET A C 1
ATOM 672 O O . MET A 1 88 ? 2.023 -1.097 -13.797 1.00 91.19 88 MET A O 1
ATOM 676 N N . GLU A 1 89 ? -0.200 -0.959 -13.961 1.00 87.75 89 GLU A N 1
ATOM 677 C CA . GLU A 1 89 ? -0.478 -2.064 -13.030 1.00 87.75 89 GLU A CA 1
ATOM 678 C C . GLU A 1 89 ? 0.162 -3.386 -13.476 1.00 87.75 89 GLU A C 1
ATOM 680 O O . GLU A 1 89 ? 0.801 -4.071 -12.677 1.00 87.75 89 GLU A O 1
ATOM 685 N N . MET A 1 90 ? 0.071 -3.714 -14.770 1.00 89.62 90 MET A N 1
ATOM 686 C CA . MET A 1 90 ? 0.694 -4.918 -15.329 1.00 89.62 90 MET A CA 1
ATOM 687 C C . MET A 1 90 ? 2.218 -4.860 -15.242 1.00 89.62 90 MET A C 1
ATOM 689 O O . MET A 1 90 ? 2.861 -5.878 -14.972 1.00 89.62 90 MET A O 1
ATOM 693 N N . PHE A 1 91 ? 2.800 -3.674 -15.425 1.00 92.38 91 PHE A N 1
ATOM 694 C CA . PHE A 1 91 ? 4.235 -3.476 -15.265 1.00 92.38 91 PHE A CA 1
ATOM 695 C C . PHE A 1 91 ? 4.687 -3.714 -13.819 1.00 92.38 91 PHE A C 1
ATOM 697 O O . PHE A 1 91 ? 5.634 -4.463 -13.607 1.00 92.38 91 PHE A O 1
ATOM 704 N N . VAL A 1 92 ? 3.987 -3.158 -12.824 1.00 92.00 92 VAL A N 1
ATOM 705 C CA . VAL A 1 92 ? 4.312 -3.318 -11.388 1.00 92.00 92 VAL A CA 1
ATOM 706 C C . VAL A 1 92 ? 4.216 -4.786 -10.934 1.00 92.00 92 VAL A C 1
ATOM 708 O O . VAL A 1 92 ? 4.921 -5.221 -10.020 1.00 92.00 92 VAL A O 1
ATOM 711 N N . LEU A 1 93 ? 3.375 -5.600 -11.581 1.00 90.12 93 LEU A N 1
ATOM 712 C CA . LEU A 1 93 ? 3.331 -7.042 -11.320 1.00 90.12 93 LEU A CA 1
ATOM 713 C C . LEU A 1 93 ? 4.615 -7.748 -11.768 1.00 90.12 93 LEU A C 1
ATOM 715 O O . LEU A 1 93 ? 5.136 -8.590 -11.034 1.00 90.12 93 LEU A O 1
ATOM 719 N N . ARG A 1 94 ? 5.108 -7.447 -12.977 1.00 90.81 94 ARG A N 1
ATOM 720 C CA . ARG A 1 94 ? 6.277 -8.120 -13.572 1.00 90.81 94 ARG A CA 1
ATOM 721 C C . ARG A 1 94 ? 7.115 -7.157 -14.431 1.00 90.81 94 ARG A C 1
ATOM 723 O O . ARG A 1 94 ? 7.076 -7.259 -15.659 1.00 90.81 94 ARG A O 1
ATOM 730 N N . PRO A 1 95 ? 7.940 -6.284 -13.821 1.00 91.69 95 PRO A N 1
ATOM 731 C CA . PRO A 1 95 ? 8.683 -5.254 -14.557 1.00 91.69 95 PRO A CA 1
ATOM 732 C C . PRO A 1 95 ? 9.623 -5.826 -15.626 1.00 91.69 95 PRO A C 1
ATOM 734 O O . PRO A 1 95 ? 9.702 -5.321 -16.747 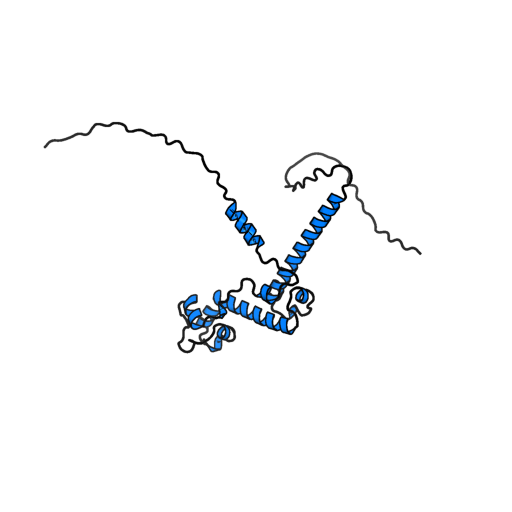1.00 91.69 95 PRO A O 1
ATOM 737 N N . THR A 1 96 ? 10.276 -6.946 -15.302 1.00 91.62 96 THR A N 1
ATOM 738 C CA . THR A 1 96 ? 11.225 -7.655 -16.174 1.00 91.62 96 THR A CA 1
ATOM 739 C C . THR A 1 96 ? 10.585 -8.276 -17.414 1.00 91.62 96 THR A C 1
ATOM 741 O O . THR A 1 96 ? 11.301 -8.729 -18.294 1.00 91.62 96 THR A O 1
ATOM 744 N N . MET A 1 97 ? 9.252 -8.317 -17.515 1.00 91.00 97 MET A N 1
ATOM 745 C CA . MET A 1 97 ? 8.567 -8.782 -18.725 1.00 91.00 97 MET A CA 1
ATOM 746 C C . MET A 1 97 ? 8.539 -7.713 -19.826 1.00 91.00 97 MET A C 1
ATOM 748 O O . MET A 1 97 ? 8.450 -8.054 -21.002 1.00 91.00 97 MET A O 1
ATOM 752 N N . PHE A 1 98 ? 8.613 -6.435 -19.449 1.00 90.31 98 PHE A N 1
ATOM 753 C CA . PHE A 1 98 ? 8.441 -5.302 -20.363 1.00 90.31 98 PHE A CA 1
ATOM 754 C C . PHE A 1 98 ? 9.734 -4.523 -20.595 1.00 90.31 98 PHE A C 1
ATOM 756 O O . PHE A 1 98 ? 9.918 -3.943 -21.665 1.00 90.31 98 PHE A O 1
ATOM 763 N N . ILE A 1 99 ? 10.624 -4.496 -19.600 1.00 89.25 99 ILE A N 1
ATOM 764 C CA . ILE A 1 99 ? 11.923 -3.830 -19.676 1.00 89.25 99 ILE A CA 1
ATOM 765 C C . ILE A 1 99 ? 12.973 -4.820 -19.178 1.00 89.25 99 ILE A C 1
ATOM 767 O O . ILE A 1 99 ? 12.966 -5.198 -18.014 1.00 89.25 99 ILE A O 1
ATOM 771 N N . ASN A 1 100 ? 13.874 -5.241 -20.066 1.00 88.56 100 ASN A N 1
ATOM 772 C CA . ASN A 1 100 ? 14.962 -6.172 -19.732 1.00 88.56 100 ASN A CA 1
ATOM 773 C C . ASN A 1 100 ? 16.251 -5.457 -19.303 1.00 88.56 100 ASN A C 1
ATOM 775 O O . ASN A 1 100 ? 17.150 -6.081 -18.745 1.00 88.56 100 ASN A O 1
ATOM 779 N N . ASP A 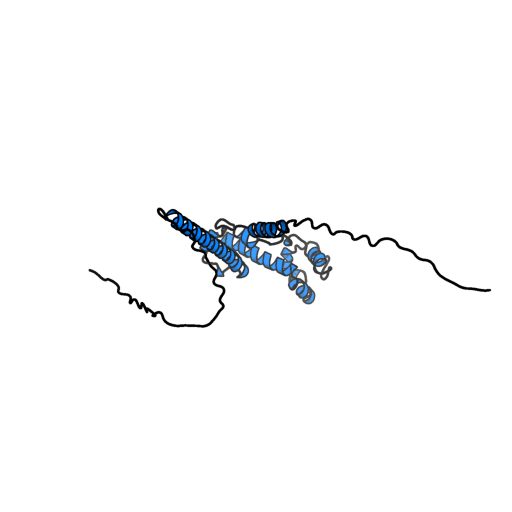1 101 ? 16.353 -4.158 -19.582 1.00 91.25 101 ASP A N 1
ATOM 780 C CA . ASP A 1 101 ? 17.503 -3.345 -19.209 1.00 91.25 101 ASP A CA 1
ATOM 781 C C . ASP A 1 101 ? 17.508 -3.106 -17.691 1.00 91.25 101 ASP A C 1
ATOM 783 O O . ASP A 1 101 ? 16.628 -2.436 -17.142 1.00 91.25 101 ASP A O 1
ATOM 787 N N . SER A 1 102 ? 18.508 -3.669 -17.009 1.00 91.44 102 SER A N 1
ATOM 788 C CA . SER A 1 102 ? 18.635 -3.595 -15.554 1.00 91.44 102 SER A CA 1
ATOM 789 C C . SER A 1 102 ? 18.916 -2.185 -15.034 1.00 91.44 102 SER A C 1
ATOM 791 O O . SER A 1 102 ? 18.511 -1.869 -13.917 1.00 91.44 102 SER A O 1
ATOM 793 N N . GLU A 1 103 ? 19.598 -1.336 -15.810 1.00 92.25 103 GLU A N 1
ATOM 794 C CA . GLU A 1 103 ? 19.887 0.046 -15.411 1.00 92.25 103 GLU A CA 1
ATOM 795 C C . GLU A 1 103 ? 18.601 0.874 -15.448 1.00 92.25 103 GLU A C 1
ATOM 797 O O . GLU A 1 103 ? 18.254 1.548 -14.474 1.00 92.25 103 GLU A O 1
ATOM 802 N N . ILE A 1 104 ? 17.837 0.753 -16.536 1.00 90.38 104 ILE A N 1
ATOM 803 C CA . ILE A 1 104 ? 16.547 1.436 -16.683 1.00 90.38 104 ILE A CA 1
ATOM 804 C C . ILE A 1 104 ? 15.551 0.942 -15.629 1.00 90.38 104 ILE A C 1
ATOM 806 O O . ILE A 1 104 ? 14.898 1.760 -14.979 1.00 90.38 104 ILE A O 1
ATOM 810 N N . LEU A 1 105 ? 15.459 -0.374 -15.405 1.00 92.88 105 LEU A N 1
ATOM 811 C CA . LEU A 1 105 ? 14.627 -0.932 -14.336 1.00 92.88 105 LEU A CA 1
ATOM 812 C C . LEU A 1 105 ? 15.033 -0.409 -12.955 1.00 92.88 105 LEU A C 1
ATOM 814 O O . LEU A 1 105 ? 14.161 -0.091 -12.146 1.00 92.88 105 LEU A O 1
ATOM 818 N N . GLY A 1 106 ? 16.335 -0.294 -12.683 1.00 93.25 106 GLY A N 1
ATOM 819 C CA . GLY A 1 106 ? 16.848 0.284 -11.442 1.00 93.25 106 GLY A CA 1
ATOM 820 C C . GLY A 1 106 ? 16.378 1.725 -11.242 1.00 93.25 106 GLY A C 1
ATOM 821 O O . GLY A 1 106 ? 15.872 2.068 -10.177 1.00 93.25 106 GLY A O 1
ATOM 822 N N . ILE A 1 107 ? 16.458 2.552 -12.287 1.00 92.19 107 ILE A N 1
ATOM 823 C CA . ILE A 1 107 ? 15.975 3.941 -12.258 1.00 92.19 107 ILE A CA 1
ATOM 824 C C . ILE A 1 107 ? 14.459 3.999 -12.017 1.00 92.19 107 ILE A C 1
ATOM 826 O O . ILE A 1 107 ? 13.998 4.783 -11.185 1.00 92.19 107 ILE A O 1
ATOM 830 N N . ILE A 1 108 ? 13.678 3.169 -12.717 1.00 91.75 108 ILE A N 1
ATOM 831 C CA . ILE A 1 108 ? 12.217 3.134 -12.570 1.00 91.75 108 ILE A CA 1
ATOM 832 C C . ILE A 1 108 ? 11.835 2.725 -11.151 1.00 91.75 108 ILE A C 1
ATOM 834 O O . ILE A 1 108 ? 11.082 3.440 -10.492 1.00 91.75 108 ILE A O 1
ATOM 838 N N . THR A 1 109 ? 12.373 1.607 -10.668 1.00 92.12 109 THR A N 1
ATOM 839 C CA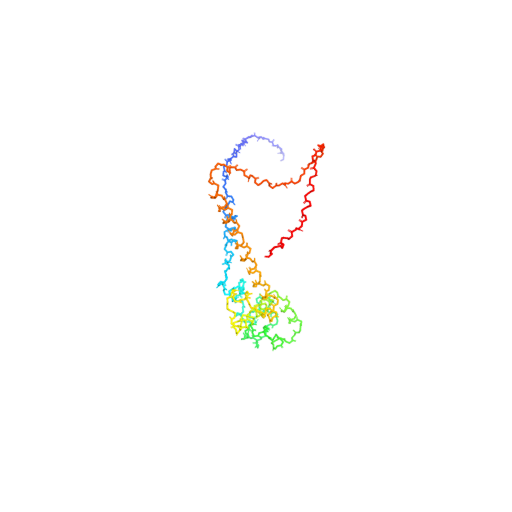 . THR A 1 109 ? 12.034 1.060 -9.348 1.00 92.12 109 THR A CA 1
ATOM 840 C C . THR A 1 109 ? 12.512 1.947 -8.202 1.00 92.12 109 THR A C 1
ATOM 842 O O . THR A 1 109 ? 11.846 2.008 -7.173 1.00 92.12 109 THR A O 1
ATOM 845 N N . ALA A 1 110 ? 13.597 2.704 -8.378 1.00 92.94 110 ALA A N 1
ATOM 846 C CA . ALA A 1 110 ? 14.041 3.702 -7.406 1.00 92.94 110 ALA A CA 1
ATOM 847 C C . ALA A 1 110 ? 13.177 4.981 -7.394 1.00 92.94 110 ALA A C 1
ATOM 849 O O . ALA A 1 110 ? 13.291 5.785 -6.467 1.00 92.94 110 ALA A O 1
ATOM 850 N N . SER A 1 111 ? 12.324 5.200 -8.401 1.00 91.06 111 SER A N 1
ATOM 851 C CA . SER A 1 111 ? 11.535 6.430 -8.498 1.00 91.06 111 SER A CA 1
ATOM 852 C C . SER A 1 111 ? 10.423 6.496 -7.435 1.00 91.06 111 SER A C 1
ATOM 854 O O . SER A 1 111 ? 9.728 5.500 -7.205 1.00 91.06 111 SER A O 1
ATOM 856 N N . PRO A 1 112 ? 10.175 7.670 -6.814 1.00 90.31 112 PRO A N 1
ATOM 857 C CA . PRO A 1 112 ? 9.093 7.831 -5.839 1.00 90.31 112 PRO A CA 1
ATOM 858 C C . PRO A 1 112 ? 7.717 7.450 -6.398 1.00 90.31 112 PRO A C 1
ATOM 860 O O . PRO A 1 112 ? 6.948 6.765 -5.729 1.00 90.31 112 PRO A O 1
ATOM 863 N N . SER A 1 113 ? 7.438 7.818 -7.652 1.00 88.88 113 SER A N 1
ATOM 864 C CA . SER A 1 113 ? 6.173 7.501 -8.321 1.00 88.88 113 SER A CA 1
ATOM 865 C C . SER A 1 113 ? 5.966 5.993 -8.503 1.00 88.88 113 SER A C 1
ATOM 867 O O . SER A 1 113 ? 4.844 5.515 -8.365 1.00 88.88 113 SER A O 1
ATOM 869 N N . TYR A 1 114 ? 7.027 5.220 -8.771 1.00 91.31 114 TYR A N 1
ATOM 870 C CA . TYR A 1 114 ? 6.929 3.758 -8.819 1.00 91.31 114 TYR A CA 1
ATOM 871 C C . TYR A 1 114 ? 6.710 3.164 -7.421 1.00 91.31 114 TYR A C 1
ATOM 873 O O . TYR A 1 114 ? 5.883 2.273 -7.247 1.00 91.31 114 TYR A O 1
ATOM 881 N N . GLN A 1 115 ? 7.400 3.686 -6.404 1.00 91.56 115 GLN A N 1
ATOM 882 C CA . GLN A 1 115 ? 7.240 3.236 -5.017 1.00 91.56 115 GLN A CA 1
ATOM 883 C C . GLN A 1 115 ? 5.811 3.450 -4.488 1.00 91.56 115 GLN A C 1
ATOM 885 O O . GLN A 1 115 ? 5.311 2.633 -3.717 1.00 91.56 115 GLN A O 1
ATOM 890 N N . GLU A 1 116 ? 5.128 4.519 -4.903 1.00 90.50 116 GLU A N 1
ATOM 891 C CA . GLU A 1 116 ? 3.704 4.731 -4.602 1.00 90.50 116 GLU A CA 1
ATOM 892 C C . GLU A 1 116 ? 2.811 3.645 -5.216 1.00 90.50 116 GLU A C 1
ATOM 894 O O . GLU A 1 116 ? 1.900 3.148 -4.549 1.00 90.50 116 GLU A O 1
ATOM 899 N N . LEU A 1 117 ? 3.095 3.235 -6.455 1.00 90.62 117 LEU A N 1
ATOM 900 C CA . LEU A 1 117 ? 2.356 2.175 -7.139 1.00 90.62 117 LEU A CA 1
ATOM 901 C C . LEU A 1 117 ? 2.591 0.805 -6.491 1.00 90.62 117 LEU A C 1
ATOM 903 O O . LEU A 1 117 ? 1.631 0.070 -6.268 1.00 90.62 117 LEU A O 1
ATOM 907 N N . GLU A 1 118 ? 3.834 0.483 -6.121 1.00 91.44 118 GLU A N 1
ATOM 908 C CA . GLU A 1 118 ? 4.147 -0.767 -5.415 1.00 91.44 118 GLU A CA 1
ATOM 909 C C . GLU A 1 118 ? 3.450 -0.816 -4.048 1.00 91.44 118 GLU A C 1
ATOM 911 O O . GLU A 1 118 ? 2.833 -1.820 -3.692 1.00 91.44 118 GLU A O 1
ATOM 916 N N . LYS A 1 119 ? 3.457 0.296 -3.298 1.00 92.00 119 LYS A N 1
ATOM 917 C CA . LYS A 1 119 ? 2.693 0.405 -2.046 1.00 92.00 119 LYS A CA 1
ATOM 918 C C . LYS A 1 119 ? 1.204 0.179 -2.287 1.00 92.00 119 LYS A C 1
ATOM 920 O O . LYS A 1 119 ? 0.596 -0.599 -1.560 1.00 92.00 119 LYS A O 1
ATOM 925 N N . ARG A 1 120 ? 0.612 0.818 -3.301 1.00 90.50 120 ARG A N 1
ATOM 926 C CA . ARG A 1 120 ? -0.810 0.641 -3.640 1.00 90.50 120 ARG A CA 1
ATOM 927 C C . ARG A 1 120 ? -1.135 -0.814 -3.975 1.00 90.50 120 ARG A C 1
ATOM 929 O O . ARG A 1 120 ? -2.129 -1.322 -3.472 1.00 90.50 120 ARG A O 1
ATOM 936 N N . LYS A 1 121 ? -0.293 -1.494 -4.755 1.00 91.19 121 LYS A N 1
ATOM 937 C CA . LYS A 1 121 ? -0.444 -2.925 -5.056 1.00 91.19 121 LYS A CA 1
ATOM 938 C C . LYS A 1 121 ? -0.476 -3.768 -3.780 1.00 91.19 121 LYS A C 1
ATOM 940 O O . LYS A 1 121 ? -1.413 -4.537 -3.599 1.00 91.19 121 LYS A O 1
ATOM 945 N N . ILE A 1 122 ? 0.476 -3.563 -2.865 1.00 93.19 122 ILE A N 1
ATOM 946 C CA . ILE A 1 122 ? 0.507 -4.262 -1.567 1.00 93.19 122 ILE A CA 1
ATOM 947 C C . ILE A 1 122 ? -0.792 -4.023 -0.779 1.00 93.19 122 ILE A C 1
ATOM 949 O O . ILE A 1 122 ? -1.319 -4.945 -0.158 1.00 93.19 122 ILE A O 1
ATOM 953 N N . LEU A 1 123 ? -1.316 -2.792 -0.799 1.00 94.06 123 LEU A N 1
ATOM 954 C CA . LEU A 1 123 ? -2.570 -2.449 -0.124 1.00 94.06 123 LEU A CA 1
ATOM 955 C C . LEU A 1 123 ? -3.772 -3.158 -0.764 1.00 94.06 123 LEU A C 1
ATOM 957 O O . LEU A 1 123 ? -4.571 -3.740 -0.039 1.00 94.06 123 LEU A O 1
ATOM 961 N N . LEU A 1 124 ? -3.884 -3.159 -2.096 1.00 92.56 124 LEU A N 1
ATOM 962 C CA . LEU A 1 124 ? -4.978 -3.816 -2.823 1.00 92.56 124 LEU A CA 1
ATOM 963 C C . LEU A 1 124 ? -4.972 -5.338 -2.637 1.00 92.56 124 LEU A C 1
ATOM 965 O O . LEU A 1 124 ? -6.016 -5.925 -2.361 1.00 92.56 124 LEU A O 1
ATOM 969 N N . GLU A 1 125 ? -3.801 -5.973 -2.722 1.00 93.38 125 GLU A N 1
ATOM 970 C CA . GLU A 1 125 ? -3.649 -7.409 -2.454 1.00 93.38 125 GLU A CA 1
ATOM 971 C C . GLU A 1 125 ? -4.090 -7.757 -1.027 1.00 93.38 125 GLU A C 1
ATOM 973 O O . GLU A 1 125 ? -4.780 -8.756 -0.803 1.00 93.38 125 GLU A O 1
ATOM 978 N N . ALA A 1 126 ? -3.739 -6.912 -0.054 1.00 95.06 126 ALA A N 1
ATOM 979 C CA . ALA A 1 126 ? -4.156 -7.101 1.326 1.00 95.06 126 ALA A CA 1
ATOM 980 C C . ALA A 1 126 ? -5.659 -6.876 1.529 1.00 95.06 126 ALA A C 1
ATOM 982 O O . ALA A 1 126 ? -6.271 -7.646 2.261 1.00 95.06 126 ALA A O 1
ATOM 983 N N . ILE A 1 127 ? -6.263 -5.877 0.875 1.00 95.19 127 ILE A N 1
ATOM 984 C CA . ILE A 1 127 ? -7.718 -5.652 0.906 1.00 95.19 127 ILE A CA 1
ATOM 985 C C . ILE A 1 127 ? -8.440 -6.893 0.393 1.00 95.19 127 ILE A C 1
ATOM 987 O O . ILE A 1 127 ? -9.286 -7.434 1.098 1.00 95.19 127 ILE A O 1
ATOM 991 N N . TYR A 1 128 ? -8.061 -7.384 -0.789 1.00 94.75 128 TYR A N 1
ATOM 992 C CA . TYR A 1 128 ? -8.649 -8.584 -1.380 1.00 94.75 128 TYR A CA 1
ATOM 993 C C . TYR A 1 128 ? -8.547 -9.778 -0.426 1.00 94.75 128 TYR A C 1
ATOM 995 O O . TYR A 1 128 ? -9.538 -10.448 -0.137 1.00 94.75 128 TYR A O 1
ATOM 1003 N N . LYS A 1 129 ? -7.357 -10.008 0.137 1.00 95.25 129 LYS A N 1
ATOM 1004 C CA . LYS A 1 129 ? -7.129 -11.086 1.100 1.00 95.25 129 LYS A CA 1
ATOM 100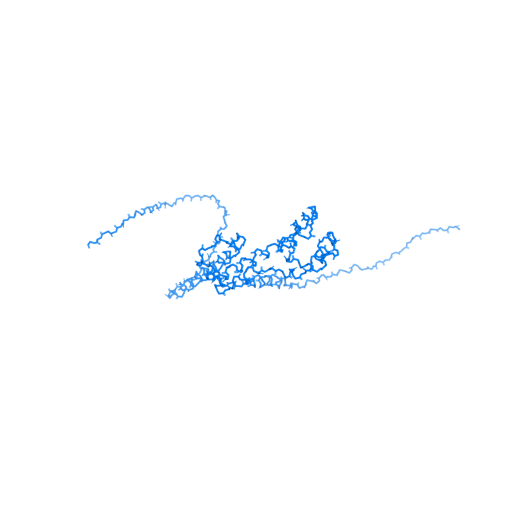5 C C . LYS A 1 129 ? -8.000 -10.950 2.353 1.00 95.25 129 LYS A C 1
ATOM 1007 O O . LYS A 1 129 ? -8.653 -11.913 2.741 1.00 95.25 129 LYS A O 1
ATOM 1012 N N . LEU A 1 130 ? -8.036 -9.768 2.963 1.00 96.06 130 LEU A N 1
ATOM 1013 C CA . LEU A 1 130 ? -8.820 -9.506 4.171 1.00 96.06 130 LEU A CA 1
ATOM 1014 C C . LEU A 1 130 ? -10.319 -9.677 3.916 1.00 96.06 130 LEU A C 1
ATOM 1016 O O . LEU A 1 130 ? -11.001 -10.312 4.715 1.00 96.06 130 LEU A O 1
ATOM 1020 N N . GLN A 1 131 ? -10.818 -9.202 2.775 1.00 95.00 131 GLN A N 1
ATOM 1021 C CA . GLN A 1 131 ? -12.208 -9.405 2.368 1.00 95.00 131 GLN A CA 1
ATOM 1022 C C . GLN A 1 131 ? -12.537 -10.895 2.190 1.00 95.00 131 GLN A C 1
ATOM 1024 O O . GLN A 1 131 ? -13.599 -11.340 2.620 1.00 95.00 131 GLN A O 1
ATOM 1029 N N . HIS A 1 132 ? -11.620 -11.692 1.631 1.00 94.56 132 HIS A N 1
ATOM 1030 C CA . HIS A 1 132 ? -11.785 -13.148 1.548 1.00 94.56 132 HIS A CA 1
ATOM 1031 C C . HIS A 1 132 ? -11.791 -13.849 2.908 1.00 94.56 132 HIS A C 1
ATOM 1033 O O . HIS A 1 132 ? -12.443 -14.880 3.064 1.00 94.56 132 HIS A O 1
ATOM 1039 N N . GLU A 1 133 ? -11.100 -13.283 3.891 1.00 94.56 133 GLU A N 1
ATOM 1040 C CA . GLU A 1 133 ? -11.097 -13.743 5.281 1.00 94.56 133 GLU A CA 1
ATOM 1041 C C . GLU A 1 133 ? -12.282 -13.174 6.095 1.00 94.56 133 GLU A C 1
ATOM 1043 O O . GLU A 1 133 ? -12.391 -13.435 7.293 1.00 94.56 133 GLU A O 1
ATOM 1048 N N . GLY A 1 134 ? -13.192 -12.423 5.459 1.00 94.81 134 GLY A N 1
ATOM 1049 C CA . GLY A 1 134 ? -14.388 -11.844 6.082 1.00 94.81 134 GLY A CA 1
ATOM 1050 C C . GLY A 1 134 ? -14.143 -10.548 6.863 1.00 94.81 134 GLY A C 1
ATOM 1051 O O . GLY A 1 134 ? -15.010 -10.112 7.622 1.00 94.81 134 GLY A O 1
ATOM 1052 N N . VAL A 1 135 ? -12.977 -9.923 6.694 1.00 97.25 135 VAL A N 1
ATOM 1053 C CA . VAL A 1 135 ? -12.585 -8.674 7.355 1.00 97.25 135 VAL A CA 1
ATOM 1054 C C . VAL A 1 135 ? -12.846 -7.493 6.417 1.00 97.25 135 VAL A C 1
ATOM 1056 O O . VAL A 1 135 ? -12.022 -7.150 5.571 1.00 97.25 135 VAL A O 1
ATOM 1059 N N . HIS A 1 136 ? -13.999 -6.850 6.586 1.00 96.69 136 HIS A N 1
ATOM 1060 C CA . HIS A 1 136 ? -14.426 -5.692 5.793 1.00 96.69 136 HIS A CA 1
ATOM 1061 C C . HIS A 1 136 ? -14.313 -4.376 6.568 1.00 96.69 136 HIS A C 1
ATOM 1063 O O . HIS A 1 136 ? -13.990 -3.338 5.990 1.00 96.69 136 HIS A O 1
ATOM 1069 N N . PHE A 1 137 ? -14.558 -4.419 7.877 1.00 97.50 137 PHE A N 1
ATOM 1070 C CA . PHE A 1 137 ? -14.605 -3.258 8.760 1.00 97.50 137 PHE A CA 1
ATOM 1071 C C . PHE A 1 137 ? -13.495 -3.285 9.809 1.00 97.50 137 PHE A C 1
ATOM 1073 O O . PHE A 1 137 ? -12.962 -4.339 10.168 1.00 97.50 137 PHE A O 1
ATOM 1080 N N . LEU A 1 138 ? -13.172 -2.108 10.341 1.00 96.38 138 LEU A N 1
ATOM 1081 C CA . LEU A 1 138 ? -12.130 -1.950 11.349 1.00 96.38 138 LEU A CA 1
ATOM 1082 C C . LEU A 1 138 ? -12.436 -2.710 12.653 1.00 96.38 138 LEU A C 1
ATOM 1084 O O . LEU A 1 138 ? -11.521 -3.236 13.289 1.00 96.38 138 LEU A O 1
ATOM 1088 N N . GLU A 1 139 ? -13.712 -2.816 13.032 1.00 95.50 139 GLU A N 1
ATOM 1089 C CA . GLU A 1 139 ? -14.164 -3.641 14.160 1.00 95.50 139 GLU A CA 1
ATOM 1090 C C . GLU A 1 139 ? -13.763 -5.111 13.990 1.00 95.50 139 GLU A C 1
ATOM 1092 O O . GLU A 1 139 ? -13.199 -5.714 14.899 1.00 95.50 139 GLU A O 1
ATOM 1097 N N . GLN A 1 140 ? -13.956 -5.667 12.795 1.00 96.69 140 GLN A N 1
ATOM 1098 C CA . GLN A 1 140 ? -13.582 -7.050 12.493 1.00 96.69 140 GLN A CA 1
ATOM 1099 C C . GLN A 1 140 ? -12.060 -7.212 12.492 1.00 96.69 140 GLN A C 1
ATOM 1101 O O . GLN A 1 140 ? -11.533 -8.184 13.028 1.00 96.69 140 GLN A O 1
ATOM 1106 N N . TRP A 1 141 ? -11.329 -6.226 11.959 1.00 96.94 141 TRP A N 1
ATOM 1107 C CA . TRP A 1 141 ? -9.867 -6.215 12.028 1.00 96.94 141 TRP A CA 1
ATOM 1108 C C . TRP A 1 141 ? -9.358 -6.235 13.475 1.00 96.94 141 TRP A C 1
ATOM 1110 O O . TRP A 1 141 ? -8.366 -6.900 13.775 1.00 96.94 141 TRP A O 1
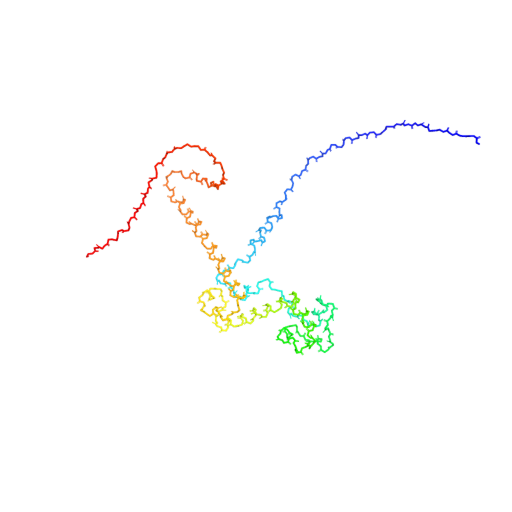ATOM 1120 N N . LYS A 1 142 ? -10.022 -5.537 14.404 1.00 94.94 142 LYS A N 1
ATOM 1121 C CA . LYS A 1 142 ? -9.633 -5.521 15.822 1.00 94.94 142 LYS A CA 1
ATOM 1122 C C . LYS A 1 142 ? -9.584 -6.933 16.411 1.00 94.94 142 LYS A C 1
ATOM 1124 O O . LYS A 1 142 ? -8.620 -7.232 17.119 1.00 94.94 142 LYS A O 1
ATOM 1129 N N . GLU A 1 143 ? -10.562 -7.770 16.085 1.00 94.12 143 GLU A N 1
ATOM 1130 C CA . GLU A 1 143 ? -10.723 -9.140 16.599 1.00 94.12 143 GLU A CA 1
ATOM 1131 C C . GLU A 1 143 ? -10.000 -10.199 15.757 1.00 94.12 143 GLU A C 1
ATOM 1133 O O . GLU A 1 143 ? -9.819 -11.329 16.197 1.00 94.12 143 GLU A O 1
ATOM 1138 N N . HIS A 1 144 ? -9.539 -9.829 14.565 1.00 94.38 144 HIS A N 1
ATOM 1139 C CA . HIS A 1 144 ? -8.876 -10.736 13.643 1.00 94.38 144 HIS A CA 1
ATOM 1140 C C . HIS A 1 144 ? -7.539 -11.268 14.198 1.00 94.38 144 HIS A C 1
ATOM 1142 O O . HIS A 1 144 ? -6.664 -10.501 14.608 1.00 94.38 144 HIS A O 1
ATOM 1148 N N . GLU A 1 145 ? -7.350 -12.589 14.171 1.00 88.19 145 GLU A N 1
ATOM 1149 C CA . GLU A 1 145 ? -6.135 -13.259 14.667 1.00 88.19 145 GLU A CA 1
ATOM 1150 C C . GLU A 1 145 ? -5.003 -13.289 13.621 1.00 88.19 145 GLU A C 1
ATOM 1152 O O . GLU A 1 145 ? -3.820 -13.253 13.962 1.00 88.19 145 GLU A O 1
ATOM 1157 N N . GLY A 1 146 ? -5.345 -13.282 12.328 1.00 85.00 146 GLY A N 1
ATOM 1158 C CA . GLY A 1 146 ? -4.422 -13.415 11.194 1.00 85.00 146 GLY A CA 1
ATOM 1159 C C . GLY A 1 146 ? -3.611 -12.161 10.843 1.00 85.00 146 GLY A C 1
ATOM 1160 O O . GLY A 1 146 ? -3.098 -12.054 9.730 1.00 85.00 146 GLY A O 1
ATOM 1161 N N . LYS A 1 147 ? -3.427 -11.216 11.775 1.00 86.69 147 LYS A N 1
ATOM 1162 C CA . LYS A 1 147 ? -2.762 -9.915 11.523 1.00 86.69 147 LYS A CA 1
ATOM 1163 C C . LYS A 1 147 ? -1.319 -10.029 11.027 1.00 86.69 147 LYS A C 1
ATOM 1165 O O . LYS A 1 147 ? -0.832 -9.122 10.361 1.00 86.69 147 LYS A O 1
ATOM 1170 N N . ASN A 1 148 ? -0.647 -11.140 11.325 1.00 87.00 148 ASN A N 1
ATOM 1171 C CA . ASN A 1 148 ? 0.721 -11.420 10.871 1.00 87.00 148 ASN A CA 1
ATOM 1172 C C . ASN A 1 148 ? 0.788 -11.923 9.421 1.00 87.00 148 ASN A C 1
ATOM 1174 O O . ASN A 1 148 ? 1.876 -12.097 8.880 1.00 87.00 148 ASN A O 1
ATOM 1178 N N . THR A 1 149 ? -0.359 -12.214 8.805 1.00 88.88 149 THR A N 1
ATOM 1179 C CA . THR A 1 149 ? -0.420 -12.734 7.437 1.00 88.88 149 THR A CA 1
ATOM 1180 C C . THR A 1 149 ? -0.477 -11.633 6.378 1.00 88.88 149 THR A C 1
ATOM 1182 O O . THR A 1 149 ? -0.297 -11.926 5.192 1.00 88.88 149 THR A O 1
ATOM 1185 N N . VAL A 1 150 ? -0.744 -10.388 6.780 1.00 92.56 150 VAL A N 1
ATOM 1186 C CA . VAL A 1 150 ? -0.690 -9.206 5.913 1.00 92.56 150 VAL A CA 1
ATOM 1187 C C . VAL A 1 150 ? 0.665 -8.509 6.042 1.00 92.56 150 VAL A C 1
ATOM 1189 O O . VAL A 1 150 ? 1.399 -8.713 7.009 1.00 92.56 150 VAL A O 1
ATOM 1192 N N . SER A 1 151 ? 1.005 -7.671 5.061 1.00 93.62 151 SER A N 1
ATOM 1193 C CA . SER A 1 151 ? 2.231 -6.866 5.097 1.00 93.62 151 SER A CA 1
ATOM 1194 C C . SER A 1 151 ? 2.280 -5.970 6.350 1.00 93.62 151 SER A C 1
ATOM 1196 O O . SER A 1 151 ? 1.242 -5.414 6.724 1.00 93.62 151 SER A O 1
ATOM 1198 N N . PRO A 1 152 ? 3.461 -5.747 6.965 1.00 94.44 152 PRO A N 1
ATOM 1199 C CA . PRO A 1 152 ? 3.623 -4.797 8.069 1.00 94.44 152 PRO A CA 1
ATOM 1200 C C . PRO A 1 152 ? 3.046 -3.410 7.767 1.00 94.44 152 PRO A C 1
ATOM 1202 O O . PRO A 1 152 ? 2.400 -2.816 8.619 1.00 94.44 152 PRO A O 1
ATOM 1205 N N . LEU A 1 153 ? 3.175 -2.939 6.520 1.00 92.75 153 LEU A N 1
ATOM 1206 C CA . LEU A 1 153 ? 2.600 -1.666 6.071 1.00 92.75 153 LEU A CA 1
ATOM 1207 C C . LEU A 1 153 ? 1.084 -1.581 6.330 1.00 92.75 153 LEU A C 1
ATOM 1209 O O . LEU A 1 153 ? 0.567 -0.545 6.745 1.00 92.75 153 LEU A O 1
ATOM 1213 N N . VAL A 1 154 ? 0.371 -2.676 6.067 1.00 95.00 154 VAL A N 1
ATOM 1214 C CA . VAL A 1 154 ? -1.089 -2.773 6.196 1.00 95.00 154 VAL A CA 1
ATOM 1215 C C . VAL A 1 154 ? -1.478 -2.820 7.667 1.00 95.00 154 VAL A C 1
ATOM 1217 O O . VAL A 1 154 ? -2.345 -2.064 8.110 1.00 95.00 154 VAL A O 1
ATOM 1220 N N . SER A 1 155 ? -0.818 -3.691 8.434 1.00 94.81 155 SER A N 1
ATOM 1221 C CA . SER A 1 155 ? -1.132 -3.871 9.848 1.00 94.81 155 SER A CA 1
ATOM 1222 C C . SER A 1 155 ? -0.801 -2.622 10.665 1.00 94.81 155 SER A C 1
ATOM 1224 O O . SER A 1 155 ? -1.603 -2.228 11.510 1.00 94.81 155 SER A O 1
ATOM 1226 N N . GLU A 1 156 ? 0.314 -1.944 10.381 1.00 94.38 156 GLU A N 1
ATOM 1227 C CA . GLU A 1 156 ? 0.678 -0.665 10.998 1.00 94.38 156 GLU A CA 1
ATOM 1228 C C . GLU A 1 156 ? -0.374 0.414 10.736 1.00 94.38 156 GLU A C 1
ATOM 1230 O O . GLU A 1 156 ? -0.790 1.094 11.677 1.00 94.38 156 GLU A O 1
ATOM 1235 N N . LYS A 1 157 ? -0.858 0.542 9.493 1.00 94.62 157 LYS A N 1
ATOM 1236 C CA . LYS A 1 157 ? -1.862 1.553 9.136 1.00 94.62 157 LYS A CA 1
ATOM 1237 C C . LYS A 1 157 ? -3.182 1.320 9.879 1.00 94.62 157 LYS A C 1
ATOM 1239 O O . LYS A 1 157 ? -3.672 2.229 10.550 1.00 94.62 157 LYS A O 1
ATOM 1244 N N . LEU A 1 158 ? -3.716 0.096 9.851 1.00 95.62 158 LEU A N 1
ATOM 1245 C CA . LEU A 1 158 ? -4.972 -0.240 10.538 1.00 95.62 158 LEU A CA 1
ATOM 1246 C C . LEU A 1 158 ? -4.851 -0.141 12.067 1.00 95.62 158 LEU A C 1
ATOM 1248 O O . LEU A 1 158 ? -5.739 0.393 12.734 1.00 95.62 158 LEU A O 1
ATOM 1252 N N . ASN A 1 159 ? -3.740 -0.608 12.643 1.00 95.12 159 ASN A N 1
ATOM 1253 C CA . ASN A 1 159 ? -3.504 -0.515 14.086 1.00 95.12 159 ASN A CA 1
ATOM 1254 C C . ASN A 1 159 ? -3.277 0.931 14.544 1.00 95.12 159 ASN A C 1
ATOM 1256 O O . ASN A 1 159 ? -3.698 1.294 15.643 1.00 95.12 159 ASN A O 1
ATOM 1260 N N . GLY A 1 160 ? -2.658 1.766 13.706 1.00 94.56 160 GLY A N 1
ATOM 1261 C CA . GLY A 1 160 ? -2.517 3.199 13.948 1.00 94.56 160 GLY A CA 1
ATOM 1262 C C . GLY A 1 160 ? -3.876 3.886 14.087 1.00 94.56 160 GLY A C 1
ATOM 1263 O O . GLY A 1 160 ? -4.092 4.628 15.050 1.00 94.56 160 GLY A O 1
ATOM 1264 N N . VAL A 1 161 ? -4.813 3.566 13.189 1.00 95.06 161 VAL A N 1
ATOM 1265 C CA . VAL A 1 161 ? -6.194 4.065 13.250 1.00 95.06 161 VAL A CA 1
ATOM 1266 C C . VAL A 1 161 ? -6.925 3.541 14.489 1.00 95.06 161 VAL A C 1
ATOM 1268 O O . VAL A 1 161 ? -7.494 4.336 15.237 1.00 95.06 161 VAL A O 1
ATOM 1271 N N . LEU A 1 162 ? -6.841 2.241 14.795 1.00 94.38 162 LEU A N 1
ATOM 1272 C CA . LEU A 1 162 ? -7.421 1.682 16.026 1.00 94.38 162 LEU A CA 1
ATOM 1273 C C . LEU A 1 162 ? -6.902 2.384 17.289 1.00 94.38 162 LEU A C 1
ATOM 1275 O O . LEU A 1 162 ? -7.678 2.727 18.181 1.00 94.38 162 LEU A O 1
ATOM 1279 N N . ALA A 1 163 ? -5.592 2.621 17.370 1.00 93.31 163 ALA A N 1
ATOM 1280 C CA . ALA A 1 163 ? -4.978 3.301 18.504 1.00 93.31 163 ALA A CA 1
ATOM 1281 C C . ALA A 1 163 ? -5.414 4.770 18.607 1.00 93.31 163 ALA A C 1
ATOM 1283 O O . ALA A 1 163 ? -5.471 5.314 19.711 1.00 93.31 163 ALA A O 1
ATOM 1284 N N . GLN A 1 164 ? -5.697 5.429 17.480 1.00 92.12 164 GLN A N 1
ATOM 1285 C CA . GLN A 1 164 ? -6.253 6.780 17.460 1.00 92.12 164 GLN A CA 1
ATOM 1286 C C . GLN A 1 164 ? -7.676 6.805 18.014 1.00 92.12 164 GLN A C 1
ATOM 1288 O O . GLN A 1 164 ? -7.937 7.594 18.921 1.00 92.12 164 GLN A O 1
ATOM 1293 N N . ILE A 1 165 ? -8.546 5.907 17.547 1.00 92.38 165 ILE A N 1
ATOM 1294 C CA . ILE A 1 165 ? -9.932 5.810 18.026 1.00 92.38 165 ILE A CA 1
ATOM 1295 C C . ILE A 1 165 ? -9.958 5.542 19.535 1.00 92.38 165 ILE A C 1
ATOM 1297 O O . ILE A 1 165 ? -10.595 6.273 20.284 1.00 92.38 165 ILE A O 1
ATOM 1301 N N . GLN A 1 166 ? -9.174 4.577 20.020 1.00 90.56 166 GLN A N 1
ATOM 1302 C CA . GLN A 1 166 ? -9.126 4.255 21.452 1.00 90.56 166 GLN A CA 1
ATOM 1303 C C . GLN A 1 166 ? -8.603 5.406 22.325 1.00 90.56 166 GLN A C 1
ATOM 1305 O O . GLN A 1 166 ? -8.999 5.539 23.485 1.00 90.56 166 GLN A O 1
ATOM 1310 N N . ARG A 1 167 ? -7.668 6.219 21.815 1.00 89.56 167 ARG A N 1
ATOM 1311 C CA . ARG A 1 167 ? -7.182 7.411 22.530 1.00 89.56 167 ARG A CA 1
ATOM 1312 C C . ARG A 1 167 ? -8.273 8.469 22.639 1.00 89.56 167 ARG A C 1
ATOM 1314 O O . ARG A 1 167 ? -8.407 9.072 23.702 1.00 89.56 167 ARG A O 1
ATOM 1321 N N . GLU A 1 168 ? -9.037 8.659 21.571 1.00 88.88 168 GLU A N 1
ATOM 1322 C CA . GLU A 1 168 ? -10.159 9.591 21.529 1.00 88.88 168 GLU A CA 1
ATOM 1323 C C . GLU A 1 168 ? -11.279 9.164 22.485 1.00 88.88 168 GLU A C 1
ATOM 1325 O O . GLU A 1 168 ? -11.664 9.928 23.366 1.00 88.88 168 GLU A O 1
ATOM 1330 N N . GLU A 1 169 ? -11.697 7.898 22.423 1.00 88.56 169 GLU A N 1
ATOM 1331 C CA . GLU A 1 169 ? -12.715 7.333 23.318 1.00 88.56 169 GLU A CA 1
ATOM 1332 C C . GLU A 1 169 ? -12.337 7.487 24.799 1.00 88.56 169 GLU A C 1
ATOM 1334 O O . GLU A 1 169 ? -13.170 7.849 25.632 1.00 88.56 169 GLU A O 1
ATOM 1339 N N . LYS A 1 170 ? -11.065 7.249 25.149 1.00 87.81 170 LYS A N 1
ATOM 1340 C CA . LYS A 1 170 ? -10.565 7.443 26.520 1.00 87.81 170 LYS A CA 1
ATOM 1341 C C . LYS A 1 170 ? -10.598 8.906 26.950 1.00 87.81 170 LYS A C 1
ATOM 1343 O O . LYS A 1 170 ? -10.915 9.179 28.108 1.00 87.81 170 LYS A O 1
ATOM 1348 N N . ARG A 1 171 ? -10.266 9.835 26.049 1.00 88.12 171 ARG A N 1
ATOM 1349 C CA . ARG A 1 171 ? -10.339 11.276 26.318 1.00 88.12 171 ARG A CA 1
ATOM 1350 C C . ARG A 1 171 ? -11.782 11.689 26.592 1.00 88.12 171 ARG A C 1
ATOM 1352 O O . ARG A 1 171 ? -12.041 12.267 27.644 1.00 88.12 171 ARG A O 1
ATOM 1359 N N . GLU A 1 172 ? -12.713 11.307 25.723 1.00 87.12 172 GLU A N 1
ATOM 1360 C CA . GLU A 1 172 ? -14.136 11.599 25.908 1.00 87.12 172 GLU A CA 1
ATOM 1361 C C . GLU A 1 172 ? -14.695 10.980 27.195 1.00 87.12 172 GLU A C 1
ATOM 1363 O O . GLU A 1 172 ? -15.438 11.628 27.931 1.00 87.12 172 GLU A O 1
ATOM 1368 N N . ALA A 1 173 ? -14.340 9.729 27.505 1.00 87.25 173 ALA A N 1
ATOM 1369 C CA . ALA A 1 173 ? -14.771 9.075 28.737 1.00 87.25 173 ALA A CA 1
ATOM 1370 C C . ALA A 1 173 ? -14.253 9.809 29.984 1.00 87.25 173 ALA A C 1
ATOM 1372 O O . ALA A 1 173 ? -15.000 9.987 30.948 1.00 87.25 173 ALA A O 1
ATOM 1373 N N . ASN A 1 174 ? -13.001 10.272 29.953 1.00 85.12 174 ASN A N 1
ATOM 1374 C CA . ASN A 1 174 ? -12.411 11.067 31.025 1.00 85.12 174 ASN A CA 1
ATOM 1375 C C . ASN A 1 174 ? -13.106 12.431 31.182 1.00 85.12 174 ASN A C 1
ATOM 1377 O O . ASN A 1 174 ? -13.415 12.840 32.298 1.00 85.12 174 ASN A O 1
ATOM 1381 N N . GLU A 1 175 ? -13.424 13.110 30.079 1.00 85.81 175 GLU A N 1
ATOM 1382 C CA . GLU A 1 175 ? -14.177 14.371 30.095 1.00 85.81 175 GLU A CA 1
ATOM 1383 C C . GLU A 1 175 ? -15.601 14.181 30.633 1.00 85.81 175 GLU A C 1
ATOM 1385 O O . GLU A 1 175 ? -16.048 14.936 31.498 1.00 85.81 175 GLU A O 1
ATOM 1390 N N . ARG A 1 176 ? -16.304 13.123 30.205 1.00 83.12 176 ARG A N 1
ATOM 1391 C CA . ARG A 1 176 ? -17.630 12.764 30.738 1.00 83.12 176 ARG A CA 1
ATOM 1392 C C . ARG A 1 176 ? -17.568 12.430 32.227 1.00 83.12 176 ARG A C 1
ATOM 1394 O O . ARG A 1 176 ? -18.476 12.806 32.966 1.00 83.12 176 ARG A O 1
ATOM 1401 N N . ALA A 1 177 ? -16.519 11.745 32.682 1.00 81.69 177 ALA A N 1
ATOM 1402 C CA . ALA A 1 177 ? -16.303 11.476 34.101 1.00 81.69 177 ALA A CA 1
ATOM 1403 C C . ALA A 1 177 ? -16.057 12.774 34.886 1.00 81.69 177 ALA A C 1
ATOM 1405 O O . ALA A 1 177 ? -16.673 12.973 35.929 1.00 81.69 177 ALA A O 1
ATOM 1406 N N . MET A 1 178 ? -15.243 13.693 34.359 1.00 74.50 178 MET A N 1
ATOM 1407 C CA . MET A 1 178 ? -14.991 15.001 34.971 1.00 74.50 178 MET A CA 1
ATOM 1408 C C . MET A 1 178 ? -16.265 15.855 35.057 1.00 74.50 178 MET A C 1
ATOM 1410 O O . MET A 1 178 ? -16.539 16.445 36.101 1.00 74.50 178 MET A O 1
ATOM 1414 N N . LEU A 1 179 ? -17.086 15.876 34.001 1.00 74.44 179 LEU A N 1
ATOM 1415 C CA . LEU A 1 179 ? -18.388 16.547 34.016 1.00 74.44 179 LEU A CA 1
ATOM 1416 C C . LEU A 1 179 ? -19.343 15.912 35.035 1.00 74.44 179 LEU A C 1
ATOM 1418 O O . LEU A 1 179 ? -20.004 16.638 35.772 1.00 74.44 179 LEU A O 1
ATOM 1422 N N . ARG A 1 180 ? -19.384 14.576 35.141 1.00 61.38 180 ARG A N 1
ATOM 1423 C CA . ARG A 1 180 ? -20.181 13.882 36.172 1.00 61.38 180 ARG A CA 1
ATOM 1424 C C . ARG A 1 180 ? -19.732 14.231 37.591 1.00 61.38 180 ARG A C 1
ATOM 1426 O O . ARG A 1 180 ? -20.589 14.470 38.435 1.00 61.38 180 ARG A O 1
ATOM 1433 N N . VAL A 1 181 ? -18.423 14.304 37.840 1.00 57.62 181 VAL A N 1
ATOM 1434 C CA . VAL A 1 181 ? -17.869 14.747 39.132 1.00 57.62 181 VAL A CA 1
ATOM 1435 C C . VAL A 1 181 ? -18.277 16.194 39.431 1.00 57.62 181 VAL A C 1
ATOM 1437 O O . VAL A 1 181 ? -18.640 16.500 40.560 1.00 57.62 181 VAL A O 1
ATOM 1440 N N . CYS A 1 182 ? -18.297 17.067 38.420 1.00 57.84 182 CYS A N 1
ATOM 1441 C CA . CYS A 1 182 ? -18.701 18.467 38.573 1.00 57.84 182 CYS A CA 1
ATOM 1442 C C . CYS A 1 182 ? -20.207 18.628 38.866 1.00 57.84 182 CYS A C 1
ATOM 1444 O O . CYS A 1 182 ? -20.591 19.464 39.678 1.00 57.84 182 CYS A O 1
ATOM 1446 N N . VAL A 1 183 ? -21.068 17.799 38.263 1.00 55.44 183 VAL A N 1
ATOM 1447 C CA . VAL A 1 183 ? -22.521 17.800 38.536 1.00 55.44 183 VAL A CA 1
ATOM 1448 C C . VAL A 1 183 ? -22.841 17.235 39.927 1.00 55.44 183 VAL A C 1
ATOM 1450 O O . VAL A 1 183 ? -23.808 17.659 40.546 1.00 55.44 183 VAL A O 1
ATOM 1453 N N . GLN A 1 184 ? -22.013 16.329 40.457 1.00 54.06 184 GLN A N 1
ATOM 1454 C CA . GLN A 1 184 ? -22.145 15.824 41.830 1.00 54.06 184 GLN A CA 1
ATOM 1455 C C . GLN A 1 184 ? -21.623 16.790 42.908 1.00 54.06 184 GLN A C 1
ATOM 1457 O O . GLN A 1 184 ? -21.773 16.501 44.094 1.00 54.06 184 GLN A O 1
ATOM 1462 N N . CYS A 1 185 ? -21.076 17.954 42.540 1.00 52.62 185 CYS A N 1
ATOM 1463 C CA . CYS A 1 185 ? -20.875 19.067 43.470 1.00 52.62 185 CYS A CA 1
ATOM 1464 C C . CYS A 1 185 ? -22.208 19.779 43.766 1.00 52.62 185 CYS A C 1
ATOM 1466 O O . CYS A 1 185 ? -22.353 20.983 43.548 1.00 52.62 185 CYS A O 1
ATOM 1468 N N . GLU A 1 186 ? -23.187 19.049 44.296 1.00 48.56 186 GLU A N 1
ATOM 1469 C CA . GLU A 1 186 ? -24.316 19.673 44.972 1.00 48.56 186 GLU A CA 1
ATOM 1470 C C . GLU A 1 186 ? -23.873 20.053 46.389 1.00 48.56 186 GLU A C 1
ATOM 1472 O O . GLU A 1 186 ? -23.674 19.216 47.265 1.00 48.56 186 GLU A O 1
ATOM 1477 N N . VAL A 1 187 ? -23.750 21.369 46.572 1.00 47.03 187 VAL A N 1
ATOM 1478 C CA . VAL A 1 187 ? -23.478 22.130 47.800 1.00 47.03 187 VAL A CA 1
ATOM 1479 C C . VAL A 1 187 ? -22.011 22.560 48.004 1.00 47.03 187 VAL A C 1
ATOM 1481 O O . VAL A 1 187 ? -21.173 21.896 48.606 1.00 47.03 187 VAL A O 1
ATOM 1484 N N . THR A 1 188 ? -21.795 23.809 47.567 1.00 43.47 188 THR A N 1
ATOM 1485 C CA . THR A 1 188 ? -20.733 24.790 47.878 1.00 43.47 188 THR A CA 1
ATOM 1486 C C . THR A 1 188 ? -19.348 24.649 47.220 1.00 43.47 188 THR A C 1
ATOM 1488 O O . THR A 1 188 ? -18.431 24.034 47.742 1.00 43.47 188 THR A O 1
ATOM 1491 N N . SER A 1 189 ? -19.199 25.407 46.121 1.00 52.53 189 SER A N 1
ATOM 1492 C CA . SER A 1 189 ? -17.973 26.041 45.599 1.00 52.53 189 SER A CA 1
ATOM 1493 C C . SER A 1 189 ? -16.777 25.137 45.263 1.00 52.53 189 SER A C 1
ATOM 1495 O O . SER A 1 189 ? -15.746 25.180 45.930 1.00 52.53 189 SER A O 1
ATOM 1497 N N . CYS A 1 190 ? -16.822 24.491 44.095 1.00 48.59 190 CYS A N 1
ATOM 1498 C CA . CYS A 1 190 ? -15.608 24.188 43.325 1.00 48.59 190 CYS A CA 1
ATOM 1499 C C . CYS A 1 190 ? -15.320 25.306 42.306 1.00 48.59 190 CYS A C 1
ATOM 1501 O O . CYS A 1 190 ? -15.192 25.078 41.107 1.00 48.59 190 CYS A O 1
ATOM 1503 N N . CYS A 1 191 ? -15.199 26.544 42.789 1.00 48.41 191 CYS A N 1
ATOM 1504 C CA . CYS A 1 191 ? -14.445 27.559 42.066 1.00 48.41 191 CYS A CA 1
ATOM 1505 C C . CYS A 1 191 ? -12.948 27.273 42.263 1.00 48.41 191 CYS A C 1
ATOM 1507 O O . CYS A 1 191 ? -12.430 27.406 43.367 1.00 48.41 191 CYS A O 1
ATOM 1509 N N . GLY A 1 192 ? -12.251 26.926 41.178 1.00 46.31 192 GLY A N 1
ATOM 1510 C CA . GLY A 1 192 ? -10.823 27.216 41.047 1.00 46.31 192 GLY A CA 1
ATOM 1511 C C . GLY A 1 192 ? -9.832 26.118 41.434 1.00 46.31 192 GLY A C 1
ATOM 1512 O O . GLY A 1 192 ? -8.913 26.376 42.204 1.00 46.31 192 GLY A O 1
ATOM 1513 N N . SER A 1 193 ? -9.881 24.943 40.807 1.00 44.22 193 SER A N 1
ATOM 1514 C CA . SER A 1 193 ? -8.642 24.170 40.626 1.00 44.22 193 SER A CA 1
ATOM 1515 C C . SER A 1 193 ? -7.940 24.677 39.369 1.00 44.22 193 SER A C 1
ATOM 1517 O O . SER A 1 193 ? -8.066 24.119 38.282 1.00 44.22 193 SER A O 1
ATOM 1519 N N . SER A 1 194 ? -7.247 25.806 39.523 1.00 44.00 194 SER A N 1
ATOM 1520 C CA . SER A 1 194 ? -6.293 26.308 38.537 1.00 44.00 194 SER A CA 1
ATOM 1521 C C . SER A 1 194 ? -5.239 25.230 38.302 1.00 44.00 194 SER A C 1
ATOM 1523 O O . SER A 1 194 ? -4.379 24.988 39.149 1.00 44.00 194 SER A O 1
ATOM 1525 N N . TRP A 1 195 ? -5.319 24.551 37.159 1.00 41.59 195 TRP A N 1
ATOM 1526 C CA . TRP A 1 195 ? -4.248 23.691 36.677 1.00 41.59 195 TRP A CA 1
ATOM 1527 C C . TRP A 1 195 ? -3.069 24.580 36.284 1.00 41.59 195 TRP A C 1
ATOM 1529 O O . TRP A 1 195 ? -2.899 24.946 35.120 1.00 41.59 195 TRP A O 1
ATOM 1539 N N . ARG A 1 196 ? -2.237 24.957 37.260 1.00 38.94 196 ARG A N 1
ATOM 1540 C CA . ARG A 1 196 ? -0.930 25.528 36.954 1.00 38.94 196 ARG A CA 1
ATOM 1541 C C . ARG A 1 196 ? -0.010 24.397 36.510 1.00 38.94 196 ARG A C 1
ATOM 1543 O O . ARG A 1 196 ? 0.423 23.575 37.311 1.00 38.94 196 ARG A O 1
ATOM 1550 N N . ARG A 1 197 ? 0.305 24.383 35.214 1.00 38.88 197 ARG A N 1
ATOM 1551 C CA . ARG A 1 197 ? 1.477 23.694 34.669 1.00 38.88 197 ARG A CA 1
ATOM 1552 C C . ARG A 1 197 ? 2.705 24.263 35.385 1.00 38.88 197 ARG A C 1
ATOM 1554 O O . ARG A 1 197 ? 3.073 25.411 35.147 1.00 38.88 197 ARG A O 1
ATOM 1561 N N . GLY A 1 198 ? 3.281 23.502 36.310 1.00 37.47 198 GLY A N 1
ATOM 1562 C CA . GLY A 1 198 ? 4.513 23.884 36.990 1.00 37.47 198 GLY A CA 1
ATOM 1563 C C . GLY A 1 198 ? 5.672 23.852 36.002 1.00 37.47 198 GLY A C 1
ATOM 1564 O O . GLY A 1 198 ? 6.201 22.782 35.716 1.00 37.47 198 GLY A O 1
ATOM 1565 N N . ASN A 1 199 ? 6.049 25.012 35.464 1.00 39.22 199 ASN A N 1
ATOM 1566 C CA . ASN A 1 199 ? 7.380 25.189 34.900 1.00 39.22 199 ASN A CA 1
ATOM 1567 C C . ASN A 1 199 ? 8.355 25.217 36.075 1.00 39.22 199 ASN A C 1
ATOM 1569 O O . ASN A 1 199 ? 8.253 26.079 36.945 1.00 39.22 199 ASN A O 1
ATOM 1573 N N . GLY A 1 200 ? 9.258 24.241 36.112 1.00 48.78 200 GLY A N 1
ATOM 1574 C CA . GLY A 1 200 ? 10.357 24.231 37.061 1.00 48.78 200 GLY A CA 1
ATOM 1575 C C . GLY A 1 200 ? 11.275 25.421 36.812 1.00 48.78 200 GLY A C 1
ATOM 1576 O O . GLY A 1 200 ? 11.746 25.605 35.692 1.00 48.78 200 GLY A O 1
ATOM 1577 N N . ASN A 1 201 ? 11.488 26.223 37.849 1.00 41.50 201 ASN A N 1
ATOM 1578 C CA . ASN A 1 201 ? 12.784 26.777 38.223 1.00 41.50 201 ASN A CA 1
ATOM 1579 C C . ASN A 1 201 ? 12.665 27.594 39.514 1.00 41.50 201 ASN A C 1
ATOM 1581 O O . ASN A 1 201 ? 11.592 28.101 39.825 1.00 41.50 201 ASN A O 1
ATOM 1585 N N . GLU A 1 202 ? 13.818 27.730 40.179 1.00 37.50 202 GLU A N 1
ATOM 1586 C CA . GLU A 1 202 ? 14.099 28.435 41.442 1.00 37.50 202 GLU A CA 1
ATOM 1587 C C . GLU A 1 202 ? 13.802 27.580 42.689 1.00 37.50 202 GLU A C 1
ATOM 1589 O O . GLU A 1 202 ? 12.745 26.980 42.825 1.00 37.50 202 GLU A O 1
ATOM 1594 N N . GLY A 1 203 ? 14.714 27.379 43.637 1.00 36.31 203 GLY A N 1
ATOM 1595 C CA . GLY A 1 203 ? 15.899 28.153 43.992 1.00 36.31 203 GLY A CA 1
ATOM 1596 C C . GLY A 1 203 ? 15.845 28.386 45.504 1.00 36.31 203 GLY A C 1
ATOM 1597 O O . GLY A 1 203 ? 14.977 29.104 45.968 1.00 36.31 203 GLY A O 1
ATOM 1598 N N . GLU A 1 204 ? 16.734 27.703 46.229 1.00 39.78 204 GLU A N 1
ATOM 1599 C CA . GLU A 1 204 ? 17.207 27.940 47.606 1.00 39.78 204 GLU A CA 1
ATOM 1600 C C . GLU A 1 204 ? 16.226 28.289 48.751 1.00 39.78 204 GLU A C 1
ATOM 1602 O O . GLU A 1 204 ? 15.611 29.346 48.805 1.00 39.78 204 GLU A O 1
ATOM 1607 N N . GLY A 1 205 ? 16.297 27.470 49.811 1.00 36.12 205 GLY A N 1
ATOM 1608 C CA . GLY A 1 205 ? 16.287 27.985 51.186 1.00 36.12 205 GLY A CA 1
ATOM 1609 C C . GLY A 1 205 ? 15.180 27.479 52.114 1.00 36.12 205 GLY A C 1
ATOM 1610 O O . GLY A 1 205 ? 14.072 27.993 52.116 1.00 36.12 205 GLY A O 1
ATOM 1611 N N . GLY A 1 206 ? 15.545 26.579 53.037 1.00 33.31 206 GLY A N 1
ATOM 1612 C CA . GLY A 1 206 ? 15.019 26.645 54.409 1.00 33.31 206 GLY A CA 1
ATOM 1613 C C . GLY A 1 206 ? 13.931 25.652 54.843 1.00 33.31 206 GLY A C 1
ATOM 1614 O O . GLY A 1 206 ? 12.761 25.988 54.905 1.00 33.31 206 GLY A O 1
ATOM 1615 N N . LYS A 1 207 ? 14.396 24.488 55.315 1.00 39.53 207 LYS A N 1
ATOM 1616 C CA . LYS A 1 207 ? 13.977 23.749 56.528 1.00 39.53 207 LYS A CA 1
ATOM 1617 C C . LYS A 1 207 ? 12.501 23.351 56.786 1.00 39.53 207 LYS A C 1
ATOM 1619 O O . LYS A 1 207 ? 11.638 24.148 57.120 1.00 39.53 207 LYS A O 1
ATOM 1624 N N . THR A 1 208 ? 12.404 22.023 56.932 1.00 40.16 208 THR A N 1
ATOM 1625 C CA . THR A 1 208 ? 11.645 21.206 57.904 1.00 40.16 208 THR A CA 1
ATOM 1626 C C . THR A 1 208 ? 10.141 21.027 57.716 1.00 40.16 208 THR A C 1
ATOM 1628 O O . THR A 1 208 ? 9.348 21.913 58.002 1.00 40.16 208 THR A O 1
ATOM 1631 N N . GLY A 1 209 ? 9.766 19.789 57.383 1.00 36.88 209 GLY A N 1
ATOM 1632 C CA . GLY A 1 209 ? 8.401 19.279 57.465 1.00 36.88 209 GLY A CA 1
ATOM 1633 C C . GLY A 1 209 ? 8.343 17.792 57.118 1.00 36.88 209 GLY A C 1
ATOM 1634 O O . GLY A 1 209 ? 8.051 17.442 55.986 1.00 36.88 209 GLY A O 1
ATOM 1635 N N . THR A 1 210 ? 8.713 16.957 58.090 1.00 39.16 210 THR A N 1
ATOM 1636 C CA . THR A 1 210 ? 8.366 15.538 58.300 1.00 39.16 210 THR A CA 1
ATOM 1637 C C . THR A 1 210 ? 7.861 14.725 57.097 1.00 39.16 210 THR A C 1
ATOM 1639 O O . THR A 1 210 ? 6.699 14.804 56.708 1.00 39.16 210 THR A O 1
ATOM 1642 N N . VAL A 1 211 ? 8.724 13.828 56.610 1.00 37.66 211 VAL A N 1
ATOM 1643 C CA . VAL A 1 211 ? 8.352 12.647 55.818 1.00 37.66 211 VAL A CA 1
ATOM 1644 C C . VAL A 1 211 ? 7.482 11.734 56.688 1.00 37.66 211 VAL A C 1
ATOM 1646 O O . VAL A 1 211 ? 7.947 11.224 57.705 1.00 37.66 211 VAL A O 1
ATOM 1649 N N . MET A 1 212 ? 6.220 11.531 56.306 1.00 39.53 212 MET A N 1
ATOM 1650 C CA . MET A 1 212 ? 5.458 10.358 56.736 1.00 39.53 212 MET A CA 1
ATOM 1651 C C . MET A 1 212 ? 5.549 9.302 55.637 1.00 39.53 212 MET A C 1
ATOM 1653 O O . MET A 1 212 ? 4.835 9.367 54.638 1.00 39.53 212 MET A O 1
ATOM 1657 N N . ASP A 1 213 ? 6.425 8.323 55.850 1.00 43.16 213 ASP A N 1
ATOM 1658 C CA . ASP A 1 213 ? 6.378 7.033 55.173 1.00 43.16 213 ASP A CA 1
ATOM 1659 C C . ASP A 1 213 ? 5.096 6.300 55.586 1.00 43.16 213 ASP A C 1
ATOM 1661 O O . ASP A 1 213 ? 4.934 5.881 56.733 1.00 43.16 213 ASP A O 1
ATOM 1665 N N . VAL A 1 214 ? 4.169 6.122 54.644 1.00 45.12 214 VAL A N 1
ATOM 1666 C CA . VAL A 1 214 ? 3.051 5.182 54.786 1.00 45.12 214 VAL A CA 1
ATOM 1667 C C . VAL A 1 214 ? 3.361 3.959 53.932 1.00 45.12 214 VAL A C 1
ATOM 1669 O O . VAL A 1 214 ? 2.833 3.757 52.841 1.00 45.12 214 VAL A O 1
ATOM 1672 N N . GLN A 1 215 ? 4.229 3.108 54.471 1.00 40.97 215 GLN A N 1
ATOM 1673 C CA . GLN A 1 215 ? 4.298 1.698 54.108 1.00 40.97 215 GLN A CA 1
ATOM 1674 C C . GLN A 1 215 ? 3.031 1.019 54.650 1.00 40.97 215 GLN A C 1
ATOM 1676 O O . GLN A 1 215 ? 2.965 0.640 55.819 1.00 40.97 215 GLN A O 1
ATOM 1681 N N . ARG A 1 216 ? 1.988 0.879 53.821 1.00 36.97 216 ARG A N 1
ATOM 1682 C CA . ARG A 1 216 ? 0.863 -0.017 54.130 1.00 36.97 216 ARG A CA 1
ATOM 1683 C C . ARG A 1 216 ? 1.084 -1.368 53.470 1.00 36.97 216 ARG A C 1
ATOM 1685 O O . ARG A 1 216 ? 0.968 -1.538 52.260 1.00 36.97 216 ARG A O 1
ATOM 1692 N N . SER A 1 217 ? 1.423 -2.310 54.339 1.00 38.31 217 SER A N 1
ATOM 1693 C CA . SER A 1 217 ? 1.388 -3.745 54.140 1.00 38.31 217 SER A CA 1
ATOM 1694 C C . SER A 1 217 ? 0.000 -4.208 53.695 1.00 38.31 217 SER A C 1
ATOM 1696 O O . SER A 1 217 ? -1.032 -3.809 54.235 1.00 38.31 217 SER A O 1
ATOM 1698 N N . TRP A 1 218 ? -0.006 -5.091 52.703 1.00 34.12 218 TRP A N 1
ATOM 1699 C CA . TRP A 1 218 ? -1.174 -5.854 52.297 1.00 34.12 218 TRP A CA 1
ATOM 1700 C C . TRP A 1 218 ? -1.505 -6.880 53.385 1.00 34.12 218 TRP A C 1
ATOM 1702 O O . TRP A 1 218 ? -0.705 -7.772 53.664 1.00 34.12 218 TRP A O 1
ATOM 1712 N N . GLN A 1 219 ? -2.690 -6.778 53.985 1.00 39.31 219 GLN A N 1
ATOM 1713 C CA . GLN A 1 219 ? -3.296 -7.864 54.754 1.00 39.31 219 GLN A CA 1
ATOM 1714 C C . GLN A 1 219 ? -4.620 -8.256 54.096 1.00 39.31 219 GLN A C 1
ATOM 1716 O O . GLN A 1 219 ? -5.591 -7.506 54.104 1.00 39.31 219 GLN A O 1
ATOM 1721 N N . ASN A 1 220 ? -4.617 -9.452 53.506 1.00 40.06 220 ASN A N 1
ATOM 1722 C CA . ASN A 1 220 ? -5.793 -10.164 53.014 1.00 40.06 220 ASN A CA 1
ATOM 1723 C C . ASN A 1 220 ? -6.670 -10.609 54.196 1.00 40.06 220 ASN A C 1
ATOM 1725 O O . ASN A 1 220 ? -6.149 -11.273 55.097 1.00 40.06 220 ASN A O 1
ATOM 1729 N N . PRO A 1 221 ? -7.993 -10.392 54.176 1.00 42.59 221 PRO A N 1
ATOM 1730 C CA . PRO A 1 221 ? -8.887 -11.085 55.083 1.00 42.59 221 PRO A CA 1
ATOM 1731 C C . PRO A 1 221 ? -9.368 -12.400 54.452 1.00 42.59 221 PRO A C 1
ATOM 1733 O O . PRO A 1 221 ? -10.186 -12.411 53.537 1.00 42.59 221 PRO A O 1
ATOM 1736 N N . ARG A 1 222 ? -8.887 -13.529 54.989 1.00 40.47 222 ARG A N 1
ATOM 1737 C CA . ARG A 1 222 ? -9.638 -14.794 54.996 1.00 40.47 222 ARG A CA 1
ATOM 1738 C C . ARG A 1 222 ? -10.550 -14.802 56.220 1.00 40.47 222 ARG A C 1
ATOM 1740 O O . ARG A 1 222 ? -10.049 -14.724 57.338 1.00 40.47 222 ARG A O 1
ATOM 1747 N N . LYS A 1 223 ? -11.848 -14.969 55.998 1.00 47.12 223 LYS A N 1
ATOM 1748 C CA . LYS A 1 223 ? -12.831 -15.600 56.895 1.00 47.12 223 LYS A CA 1
ATOM 1749 C C . LYS A 1 223 ? -13.882 -16.211 55.961 1.00 47.12 223 LYS A C 1
ATOM 1751 O O . LYS A 1 223 ? -14.182 -15.590 54.950 1.00 47.12 223 LYS A O 1
ATOM 1756 N N . GLY A 1 224 ? -14.429 -17.392 56.168 1.00 45.41 224 GLY A N 1
ATOM 1757 C CA . GLY A 1 224 ? -14.485 -18.303 57.305 1.00 45.41 224 GLY A CA 1
ATOM 1758 C C . GLY A 1 224 ? -15.677 -19.203 57.011 1.00 45.41 224 GLY A C 1
ATOM 1759 O O . GLY A 1 224 ? -16.652 -18.662 56.444 1.00 45.41 224 GLY A O 1
#

Organism: Trypanosoma cruzi (NCBI:txid5693)

InterPro domains:
  IPR006518 Trypanosome RHS [TIGR01631] (26-173)
  IPR056000 Domain of unknown function DUF7578 [PF24466] (60-120)